Protein AF-A0A6L7CAW5-F1 (afdb_monomer_lite)

InterPro domains:
  IPR005494 Glutathionylspermidine synthase, pre-ATP-grasp-like domain [PF03738] (12-225)
  IPR016185 Pre-ATP-grasp domain superfamily [SSF52440] (174-225)

pLDDT: mean 94.91, std 3.29, range [82.25, 98.56]

Structure (mmCIF, N/CA/C/O backbone):
data_AF-A0A6L7CAW5-F1
#
_entry.id   AF-A0A6L7CAW5-F1
#
loop_
_atom_site.group_PDB
_atom_site.id
_atom_site.type_symbol
_atom_site.label_atom_id
_atom_site.label_alt_id
_atom_site.label_comp_id
_atom_site.label_asym_id
_atom_site.label_entity_id
_atom_site.label_seq_id
_atom_site.pdbx_PDB_ins_code
_atom_site.Cartn_x
_atom_site.Cartn_y
_atom_site.Cartn_z
_atom_site.occupancy
_atom_site.B_iso_or_equiv
_atom_site.auth_seq_id
_atom_site.auth_comp_id
_atom_site.auth_asym_id
_atom_site.auth_atom_id
_atom_site.pdbx_PDB_model_num
ATOM 1 N N . MET A 1 1 ? -3.265 -6.032 21.412 1.00 90.31 1 MET A N 1
ATOM 2 C CA . MET A 1 1 ? -4.247 -5.802 20.356 1.00 90.31 1 MET A CA 1
ATOM 3 C C . MET A 1 1 ? -5.544 -6.393 20.861 1.00 90.31 1 MET A C 1
ATOM 5 O O . MET A 1 1 ? -5.556 -7.547 21.266 1.00 90.31 1 MET A O 1
ATOM 9 N N . GLU A 1 2 ? -6.589 -5.585 20.954 1.00 94.75 2 GLU A N 1
ATOM 10 C CA . GLU A 1 2 ? -7.874 -5.982 21.534 1.00 94.75 2 GLU A CA 1
ATOM 11 C C . GLU A 1 2 ? -8.966 -5.814 20.480 1.00 94.75 2 GLU A C 1
ATOM 13 O O . GLU A 1 2 ? -9.117 -4.724 19.937 1.00 94.75 2 GLU A O 1
ATOM 18 N N . ARG A 1 3 ? -9.722 -6.877 20.180 1.00 96.12 3 ARG A N 1
ATOM 19 C CA . ARG A 1 3 ? -10.908 -6.777 19.319 1.00 96.12 3 ARG A CA 1
ATOM 20 C C . ARG A 1 3 ? -12.087 -6.306 20.165 1.00 96.12 3 ARG A C 1
ATOM 22 O O . ARG A 1 3 ? -12.484 -7.006 21.095 1.00 96.12 3 ARG A O 1
ATOM 29 N N . VAL A 1 4 ? -12.664 -5.163 19.818 1.00 97.44 4 VAL A N 1
ATOM 30 C CA . VAL A 1 4 ? -13.811 -4.567 20.509 1.00 97.44 4 VAL A CA 1
ATOM 31 C C . VAL A 1 4 ? -15.010 -4.612 19.574 1.00 97.44 4 VAL A C 1
ATOM 33 O O . VAL A 1 4 ? -14.929 -4.127 18.450 1.00 97.44 4 VAL A O 1
ATOM 36 N N . SER A 1 5 ? -16.111 -5.218 20.025 1.00 97.94 5 SER A N 1
ATOM 37 C CA . SER A 1 5 ? -17.355 -5.237 19.242 1.00 97.94 5 SER A CA 1
ATOM 38 C C . SER A 1 5 ? -18.001 -3.853 19.257 1.00 97.94 5 SER A C 1
ATOM 40 O O . SER A 1 5 ? -17.978 -3.177 20.287 1.00 97.94 5 SER A O 1
ATOM 42 N N . ILE A 1 6 ? -18.607 -3.456 18.145 1.00 97.06 6 ILE A N 1
ATOM 43 C CA . ILE A 1 6 ? -19.273 -2.163 17.986 1.00 97.06 6 ILE A CA 1
ATOM 44 C C . ILE A 1 6 ? -20.493 -2.320 17.077 1.00 97.06 6 ILE A C 1
ATOM 46 O O . ILE A 1 6 ? -20.598 -3.271 16.305 1.00 97.06 6 ILE A O 1
ATOM 50 N N . THR A 1 7 ? -21.448 -1.405 17.199 1.00 95.12 7 THR A N 1
ATOM 51 C CA . THR A 1 7 ? -22.589 -1.357 16.285 1.00 95.12 7 THR A CA 1
ATOM 52 C C . THR A 1 7 ? -22.134 -0.791 14.942 1.00 95.12 7 THR A C 1
ATOM 54 O O . THR A 1 7 ? -21.524 0.281 14.902 1.00 95.12 7 THR A O 1
ATOM 57 N N . GLU A 1 8 ? -22.457 -1.493 13.854 1.00 95.94 8 GLU A N 1
ATOM 58 C CA . GLU A 1 8 ? -22.234 -0.999 12.490 1.00 95.94 8 GLU A CA 1
ATOM 59 C C . GLU A 1 8 ? -22.957 0.338 12.270 1.00 95.94 8 GLU A C 1
ATOM 61 O O . GLU A 1 8 ? -24.059 0.546 12.798 1.00 95.94 8 GLU A O 1
ATOM 66 N N . ARG A 1 9 ? -22.384 1.237 11.458 1.00 96.00 9 ARG A N 1
ATOM 67 C CA . ARG A 1 9 ? -23.089 2.478 11.104 1.00 96.00 9 ARG A CA 1
ATOM 68 C C . ARG A 1 9 ? -24.321 2.120 10.258 1.00 96.00 9 ARG A C 1
ATOM 70 O O . ARG A 1 9 ? -24.202 1.341 9.317 1.00 96.00 9 ARG A O 1
ATOM 77 N N . PRO A 1 10 ? -25.518 2.648 10.548 1.00 94.50 10 PRO A N 1
ATOM 78 C CA . PRO A 1 10 ? -26.746 2.201 9.881 1.00 94.50 10 PRO A CA 1
ATOM 79 C C . PRO A 1 10 ? -26.750 2.442 8.360 1.00 94.50 10 PRO A C 1
ATOM 81 O O . PRO A 1 10 ? -27.406 1.706 7.629 1.00 94.50 10 PRO A O 1
ATOM 84 N N . ASP A 1 11 ? -26.003 3.441 7.898 1.00 94.62 11 ASP A N 1
ATOM 85 C CA . ASP A 1 11 ? -25.905 3.924 6.519 1.00 94.62 11 ASP A CA 1
ATOM 86 C C . ASP A 1 11 ? -24.576 3.544 5.835 1.00 94.62 11 ASP A C 1
ATOM 88 O O . ASP A 1 11 ? -24.275 4.029 4.744 1.00 94.62 11 ASP A O 1
ATOM 92 N N . TRP A 1 12 ? -23.763 2.652 6.425 1.00 94.06 12 TRP A N 1
ATOM 93 C CA . TRP A 1 12 ? -22.402 2.394 5.930 1.00 94.06 12 TRP A CA 1
ATOM 94 C C . TRP A 1 12 ? -22.353 1.923 4.472 1.00 94.06 12 TRP A C 1
ATOM 96 O O . TRP A 1 12 ? -21.444 2.295 3.734 1.00 94.06 12 TRP A O 1
ATOM 106 N N . ARG A 1 13 ? -23.342 1.132 4.032 1.00 93.50 13 ARG A N 1
ATOM 107 C CA . ARG A 1 13 ? -23.429 0.643 2.643 1.00 93.50 13 ARG A CA 1
ATOM 108 C C . ARG A 1 13 ? -23.766 1.762 1.666 1.00 93.50 13 ARG A C 1
ATOM 110 O O . ARG A 1 13 ? -23.246 1.782 0.556 1.00 93.50 13 ARG A O 1
ATOM 117 N N . GLU A 1 14 ? -24.634 2.681 2.076 1.00 93.88 14 GLU A N 1
ATOM 118 C CA . GLU A 1 14 ? -25.014 3.846 1.275 1.00 93.88 14 GLU A CA 1
ATOM 119 C C . GLU A 1 14 ? -23.802 4.765 1.113 1.00 93.88 14 GLU A C 1
ATOM 121 O O . GLU A 1 14 ? -23.457 5.114 -0.015 1.00 93.88 14 GLU A O 1
ATOM 126 N N . LYS A 1 15 ? -23.067 5.018 2.206 1.00 94.12 15 LYS A N 1
ATOM 127 C CA . LYS A 1 15 ? -21.785 5.734 2.168 1.00 94.12 15 LYS A CA 1
ATOM 128 C C . LYS A 1 15 ? -20.739 5.021 1.312 1.00 94.12 15 LYS A C 1
ATOM 130 O O . LYS A 1 15 ? -20.058 5.663 0.521 1.00 94.12 15 LYS A O 1
ATOM 135 N N . ALA A 1 16 ? -20.611 3.698 1.425 1.00 93.00 16 ALA A N 1
ATOM 136 C CA . ALA A 1 16 ? -19.688 2.924 0.597 1.00 93.00 16 ALA A CA 1
ATOM 137 C C . ALA A 1 16 ? -19.969 3.139 -0.899 1.00 93.00 16 ALA A C 1
ATOM 139 O O . ALA A 1 16 ? -19.044 3.385 -1.667 1.00 93.00 16 ALA A O 1
ATOM 140 N N . HIS A 1 17 ? -21.239 3.131 -1.313 1.00 91.12 17 HIS A N 1
ATOM 141 C CA . HIS A 1 17 ? -21.611 3.443 -2.693 1.00 91.12 17 HIS A CA 1
ATOM 142 C C . HIS A 1 17 ? -21.353 4.907 -3.073 1.00 91.12 17 HIS A C 1
ATOM 144 O O . HIS A 1 17 ? -20.838 5.154 -4.162 1.00 91.12 17 HIS A O 1
ATOM 150 N N . GLU A 1 18 ? -21.673 5.861 -2.194 1.00 92.75 18 GLU A N 1
ATOM 151 C CA . GLU A 1 18 ? -21.426 7.295 -2.410 1.00 92.75 18 GLU A CA 1
ATOM 152 C C . GLU A 1 18 ? -19.943 7.589 -2.665 1.00 92.75 18 GLU A C 1
ATOM 154 O O . GLU A 1 18 ? -19.607 8.321 -3.595 1.00 92.75 18 GLU A O 1
ATOM 159 N N . TYR A 1 19 ? -19.058 6.958 -1.895 1.00 91.00 19 TYR A N 1
ATOM 160 C CA . TYR A 1 19 ? -17.612 7.139 -1.997 1.00 91.00 19 TYR A CA 1
ATOM 161 C C . TYR A 1 19 ? -16.920 6.168 -2.968 1.00 91.00 19 TYR A C 1
ATOM 163 O O . TYR A 1 19 ? -15.692 6.116 -3.015 1.00 91.00 19 TYR A O 1
ATOM 171 N N . GLY A 1 20 ? -17.677 5.396 -3.753 1.00 87.81 20 GLY A N 1
ATOM 172 C CA . GLY A 1 20 ? -17.125 4.530 -4.800 1.00 87.81 20 GLY A CA 1
ATOM 173 C C . GLY A 1 20 ? -16.534 3.198 -4.321 1.00 87.81 20 GLY A C 1
ATOM 174 O O . GLY A 1 20 ? -15.952 2.470 -5.130 1.00 87.81 20 GLY A O 1
ATOM 175 N N . PHE A 1 21 ? -16.730 2.817 -3.058 1.00 90.94 21 PHE A N 1
ATOM 176 C CA . PHE A 1 21 ? -16.333 1.522 -2.501 1.00 90.94 21 PHE A CA 1
ATOM 177 C C . PHE A 1 21 ? -17.273 0.390 -2.953 1.00 90.94 21 PHE A C 1
ATOM 179 O O . PHE A 1 21 ? -17.983 -0.232 -2.166 1.00 90.94 21 PHE A O 1
ATOM 186 N N . ASN A 1 22 ? -17.293 0.091 -4.250 1.00 85.62 22 ASN A N 1
ATOM 187 C CA . ASN A 1 22 ? -18.261 -0.834 -4.858 1.00 85.62 22 ASN A CA 1
ATOM 188 C C . ASN A 1 22 ? -17.970 -2.328 -4.628 1.00 85.62 22 ASN A C 1
ATOM 190 O O . ASN A 1 22 ? -18.700 -3.182 -5.127 1.00 85.62 22 ASN A O 1
ATOM 194 N N . PHE A 1 23 ? -16.915 -2.646 -3.884 1.00 85.81 23 PHE A N 1
ATOM 195 C CA . PHE A 1 23 ? -16.458 -4.006 -3.608 1.00 85.81 23 PHE A CA 1
ATOM 196 C C . PHE A 1 23 ? -16.471 -4.340 -2.108 1.00 85.81 23 PHE A C 1
ATOM 198 O O . PHE A 1 23 ? -15.819 -5.279 -1.667 1.00 85.81 23 PHE A O 1
ATOM 205 N N . HIS A 1 24 ? -17.278 -3.613 -1.326 1.00 85.44 24 HIS A N 1
ATOM 206 C CA . HIS A 1 24 ? -17.514 -3.882 0.099 1.00 85.44 24 HIS A CA 1
ATOM 207 C C . HIS A 1 24 ? -18.151 -5.258 0.382 1.00 85.44 24 HIS A C 1
ATOM 209 O O . HIS A 1 24 ? -18.055 -5.780 1.493 1.00 85.44 24 HIS A O 1
ATOM 215 N N . THR A 1 25 ? -18.773 -5.862 -0.634 1.00 85.25 25 THR A N 1
ATOM 216 C CA . THR A 1 25 ? -19.289 -7.235 -0.648 1.00 85.25 25 THR A CA 1
ATOM 217 C C . THR A 1 25 ? -18.783 -7.910 -1.919 1.00 85.25 25 THR A C 1
ATOM 219 O O . THR A 1 25 ? -19.087 -7.453 -3.021 1.00 85.25 25 THR A O 1
ATOM 222 N N . MET A 1 26 ? -18.041 -9.008 -1.786 1.00 82.25 26 MET A N 1
ATOM 223 C CA . MET A 1 26 ? -17.495 -9.757 -2.919 1.00 82.25 26 MET A CA 1
ATOM 224 C C . MET A 1 26 ? -18.035 -11.183 -2.920 1.00 82.25 26 MET A C 1
ATOM 226 O O . MET A 1 26 ? -18.044 -11.859 -1.898 1.00 82.25 26 MET A O 1
ATOM 230 N N . TYR A 1 27 ? -18.493 -11.656 -4.082 1.00 84.25 27 TYR A N 1
ATOM 231 C CA . TYR A 1 27 ? -18.998 -13.027 -4.261 1.00 84.25 27 TYR A CA 1
ATOM 232 C C . TYR A 1 27 ? -20.132 -13.434 -3.294 1.00 84.25 27 TYR A C 1
ATOM 234 O O . TYR A 1 27 ? -20.348 -14.619 -3.059 1.00 84.25 27 TYR A O 1
ATOM 242 N N . GLY A 1 28 ? -20.881 -12.459 -2.765 1.00 82.88 28 GLY A N 1
ATOM 243 C CA . GLY A 1 28 ? -21.955 -12.678 -1.789 1.00 82.88 28 GLY A CA 1
ATOM 244 C C . GLY A 1 28 ? -21.504 -12.705 -0.326 1.00 82.88 28 GLY A C 1
ATOM 245 O O . GLY A 1 28 ? -22.358 -12.820 0.548 1.00 82.88 28 GLY A O 1
ATOM 246 N N . GLU A 1 29 ? -20.207 -12.550 -0.059 1.00 86.44 29 GLU A N 1
ATOM 247 C CA . GLU A 1 29 ? -19.623 -12.506 1.282 1.00 86.44 29 GLU A CA 1
ATOM 248 C C . GLU A 1 29 ? -19.163 -11.079 1.636 1.00 86.44 29 GLU A C 1
ATOM 250 O O . GLU A 1 29 ? -18.768 -10.314 0.744 1.00 86.44 29 GLU A O 1
ATOM 255 N N . PRO A 1 30 ? -19.214 -10.686 2.922 1.00 86.44 30 PRO A N 1
ATOM 256 C CA . PRO A 1 30 ? -18.742 -9.376 3.348 1.00 86.44 30 PRO A CA 1
ATOM 257 C C . PRO A 1 30 ? -17.222 -9.284 3.171 1.00 86.44 30 PRO A C 1
ATOM 259 O O . PRO A 1 30 ? -16.470 -10.091 3.715 1.00 86.44 30 PRO A O 1
ATOM 262 N N . TYR A 1 31 ? -16.781 -8.288 2.405 1.00 88.75 31 TYR A N 1
ATOM 263 C CA . TYR A 1 31 ? -15.367 -7.934 2.281 1.00 88.75 31 TYR A CA 1
ATOM 264 C C . TYR A 1 31 ? -14.981 -6.894 3.343 1.00 88.75 31 TYR A C 1
ATOM 266 O O . TYR A 1 31 ? -13.913 -6.973 3.944 1.00 88.75 31 TYR A O 1
ATOM 274 N N . TRP A 1 32 ? -15.891 -5.959 3.630 1.00 92.94 32 TRP A N 1
ATOM 275 C CA . TRP A 1 32 ? -15.775 -4.982 4.709 1.00 92.94 32 TRP A CA 1
ATOM 276 C C . TRP A 1 32 ? -16.758 -5.295 5.847 1.00 92.94 32 TRP A C 1
ATOM 278 O O . TRP A 1 32 ? -17.939 -5.543 5.596 1.00 92.94 32 TRP A O 1
ATOM 288 N N . CYS A 1 33 ? -16.277 -5.250 7.093 1.00 93.31 33 CYS A N 1
ATOM 289 C CA . CYS A 1 33 ? -17.060 -5.529 8.301 1.00 93.31 33 CYS A CA 1
ATOM 290 C C . CYS A 1 33 ? -16.900 -4.393 9.320 1.00 93.31 33 CYS A C 1
ATOM 292 O O . CYS A 1 33 ? -15.776 -4.017 9.644 1.00 93.31 33 CYS A O 1
ATOM 294 N N . GLU A 1 34 ? -18.013 -3.899 9.874 1.00 95.00 34 GLU A N 1
ATOM 295 C CA . GLU A 1 34 ? -18.021 -2.833 10.896 1.00 95.00 34 GLU A CA 1
ATOM 296 C C . GLU A 1 34 ? -18.473 -3.316 12.279 1.00 95.00 34 GLU A C 1
ATOM 298 O O . GLU A 1 34 ? -18.695 -2.506 13.175 1.00 95.00 34 GLU A O 1
ATOM 303 N N . ASP A 1 35 ? -18.626 -4.630 12.462 1.00 95.06 35 ASP A N 1
ATOM 304 C CA . ASP A 1 35 ? -19.110 -5.244 13.705 1.00 95.06 35 ASP A CA 1
ATOM 305 C C . ASP A 1 35 ? -18.082 -5.191 14.850 1.00 95.06 35 ASP A C 1
ATOM 307 O O . ASP A 1 35 ? -18.396 -5.469 16.014 1.00 95.06 35 ASP A O 1
ATOM 311 N N . ALA A 1 36 ? -16.833 -4.855 14.530 1.00 96.69 36 ALA A N 1
ATOM 312 C CA . ALA A 1 36 ? -15.755 -4.682 15.482 1.00 96.69 36 ALA A CA 1
ATOM 313 C C . ALA A 1 36 ? -14.630 -3.806 14.931 1.00 96.69 36 ALA A C 1
ATOM 315 O O . ALA A 1 36 ? -14.444 -3.674 13.726 1.00 96.69 36 ALA A O 1
ATOM 316 N N . TYR A 1 37 ? -13.807 -3.303 15.846 1.00 95.88 37 TYR A N 1
ATOM 317 C CA . TYR A 1 37 ? -12.522 -2.688 15.539 1.00 95.88 37 TYR A CA 1
ATOM 318 C C . TYR A 1 37 ? -11.422 -3.272 16.425 1.00 95.88 37 TYR A C 1
ATOM 320 O O . TYR A 1 37 ? -11.685 -3.896 17.459 1.00 95.88 37 TYR A O 1
ATOM 328 N N . TYR A 1 38 ? -10.171 -3.071 16.019 1.00 95.38 38 TYR A N 1
ATOM 329 C CA . TYR A 1 38 ? -9.013 -3.461 16.812 1.00 95.38 38 TYR A CA 1
ATOM 330 C C . TYR A 1 38 ? -8.407 -2.240 17.487 1.00 95.38 38 TYR A C 1
ATOM 332 O O . TYR A 1 38 ? -7.977 -1.294 16.836 1.00 95.38 38 TYR A O 1
ATOM 340 N N . LYS A 1 39 ? -8.345 -2.283 18.814 1.00 95.56 39 LYS A N 1
ATOM 341 C CA . LYS A 1 39 ? -7.668 -1.289 19.633 1.00 95.56 39 LYS A CA 1
ATOM 342 C C . LYS A 1 39 ? -6.220 -1.707 19.860 1.00 95.56 39 LYS A C 1
ATOM 344 O O . LYS A 1 39 ? -5.936 -2.825 20.310 1.00 95.56 39 LYS A O 1
ATOM 349 N N . LEU A 1 40 ? -5.307 -0.786 19.584 1.00 96.00 40 LEU A N 1
ATOM 350 C CA . LEU A 1 40 ? -3.885 -0.931 19.864 1.00 96.00 40 LEU A CA 1
ATOM 351 C C . LEU A 1 40 ? -3.474 0.062 20.950 1.00 96.00 40 LEU A C 1
ATOM 353 O O . LEU A 1 40 ? -4.037 1.148 21.074 1.00 96.00 40 LEU A O 1
ATOM 357 N N . THR A 1 41 ? -2.500 -0.325 21.769 1.00 96.00 41 THR A N 1
ATOM 358 C CA . THR A 1 41 ? -1.795 0.635 22.624 1.00 96.00 41 THR A CA 1
ATOM 359 C C . THR A 1 41 ? -0.719 1.353 21.813 1.00 96.00 41 THR A C 1
ATOM 361 O O . THR A 1 41 ? -0.230 0.808 20.826 1.00 96.00 41 THR A O 1
ATOM 364 N N . LEU A 1 42 ? -0.281 2.532 22.266 1.00 95.50 42 LEU A N 1
ATOM 365 C CA . LEU A 1 42 ? 0.830 3.248 21.627 1.00 95.50 42 LEU A CA 1
ATOM 366 C C . LEU A 1 42 ? 2.088 2.370 21.514 1.00 95.50 42 LEU A C 1
ATOM 368 O O . LEU A 1 42 ? 2.659 2.251 20.442 1.00 95.50 42 LEU A O 1
ATOM 372 N N . ALA A 1 43 ? 2.437 1.639 22.576 1.00 96.81 43 ALA A N 1
ATOM 373 C CA . ALA A 1 43 ? 3.573 0.716 22.549 1.00 96.81 43 ALA A CA 1
ATOM 374 C C . ALA A 1 43 ? 3.426 -0.412 21.504 1.00 96.81 43 ALA A C 1
ATOM 376 O O . ALA A 1 43 ? 4.422 -0.928 21.006 1.00 96.81 43 ALA A O 1
ATOM 377 N N . GLN A 1 44 ? 2.197 -0.833 21.180 1.00 97.31 44 GLN A N 1
ATOM 378 C CA . GLN A 1 44 ? 1.955 -1.815 20.115 1.00 97.31 44 GLN A CA 1
ATOM 379 C C . GLN A 1 44 ? 2.108 -1.195 18.728 1.00 97.31 44 GLN A C 1
ATOM 381 O O . GLN A 1 44 ? 2.645 -1.851 17.841 1.00 97.31 44 GLN A O 1
ATOM 386 N N . VAL A 1 45 ? 1.660 0.050 18.563 1.00 96.06 45 VAL A N 1
ATOM 387 C CA . VAL A 1 45 ? 1.859 0.846 17.347 1.00 96.06 45 VAL A CA 1
ATOM 388 C C . VAL A 1 45 ? 3.352 1.053 17.082 1.00 96.06 45 VAL A C 1
ATOM 390 O O . VAL A 1 45 ? 3.842 0.610 16.050 1.00 96.06 45 VAL A O 1
ATOM 393 N N . GLU A 1 46 ? 4.097 1.587 18.051 1.00 95.81 46 GLU A N 1
ATOM 394 C CA . GLU A 1 46 ? 5.546 1.823 17.936 1.00 95.81 46 GLU A CA 1
ATOM 395 C C . GLU A 1 46 ? 6.308 0.525 17.618 1.00 95.81 46 GLU A C 1
ATOM 397 O O . GLU A 1 46 ? 7.221 0.503 16.793 1.00 95.81 46 GLU A O 1
ATOM 402 N N . LYS A 1 47 ? 5.894 -0.598 18.224 1.00 97.12 47 LYS A N 1
ATOM 403 C CA . LYS A 1 47 ? 6.477 -1.913 17.934 1.00 97.12 47 LYS A CA 1
ATOM 404 C C . LYS A 1 47 ? 6.235 -2.349 16.486 1.00 97.12 47 LYS A C 1
ATOM 406 O O . LYS A 1 47 ? 7.133 -2.928 15.877 1.00 97.12 47 LYS A O 1
ATOM 411 N N . LEU A 1 48 ? 5.042 -2.112 15.937 1.00 96.69 48 LEU A N 1
ATOM 412 C CA . LEU A 1 48 ? 4.750 -2.413 14.533 1.00 96.69 48 LEU A CA 1
ATOM 413 C C . LEU A 1 48 ? 5.569 -1.525 13.594 1.00 96.69 48 LEU A C 1
ATOM 415 O O . LEU A 1 48 ? 6.097 -2.034 12.608 1.00 96.69 48 LEU A O 1
ATOM 419 N N . GLU A 1 49 ? 5.726 -0.240 13.900 1.00 95.75 49 GLU A N 1
ATOM 420 C CA . GLU A 1 49 ? 6.551 0.678 13.105 1.00 95.75 49 GLU A CA 1
ATOM 421 C C . GLU A 1 49 ? 8.017 0.234 13.063 1.00 95.75 49 GLU A C 1
ATOM 423 O O . GLU A 1 49 ? 8.594 0.102 11.983 1.00 95.75 49 GLU A O 1
ATOM 428 N N . GLU A 1 50 ? 8.607 -0.077 14.221 1.00 97.00 50 GLU A N 1
ATOM 429 C CA . GLU A 1 50 ? 9.990 -0.558 14.309 1.00 97.00 50 GLU A CA 1
ATOM 430 C C . GLU A 1 50 ? 10.180 -1.858 13.512 1.00 97.00 50 GLU A C 1
ATOM 432 O O . GLU A 1 50 ? 11.084 -1.966 12.678 1.00 97.00 50 GLU A O 1
ATOM 437 N N . VAL A 1 51 ? 9.298 -2.839 13.728 1.00 97.44 51 VAL A N 1
ATOM 438 C CA . VAL A 1 51 ? 9.405 -4.159 13.095 1.00 97.44 51 VAL A CA 1
ATOM 439 C C . VAL A 1 51 ? 9.169 -4.077 11.589 1.00 97.44 51 VAL A C 1
ATOM 441 O O . VAL A 1 51 ? 9.894 -4.711 10.825 1.00 97.44 51 VAL A O 1
ATOM 444 N N . THR A 1 52 ? 8.192 -3.296 11.125 1.00 96.81 52 THR A N 1
ATOM 445 C CA . THR A 1 52 ? 7.942 -3.135 9.682 1.00 96.81 52 THR A CA 1
ATOM 446 C C . THR A 1 52 ? 9.095 -2.412 8.986 1.00 96.81 52 THR A C 1
ATOM 448 O O . THR A 1 52 ? 9.492 -2.831 7.895 1.00 96.81 52 THR A O 1
ATOM 451 N N . ALA A 1 53 ? 9.709 -1.413 9.629 1.00 96.62 53 ALA A N 1
ATOM 452 C CA . ALA A 1 53 ? 10.909 -0.757 9.117 1.00 96.62 53 ALA A CA 1
ATOM 453 C C . ALA A 1 53 ? 12.102 -1.727 9.024 1.00 96.62 53 ALA A C 1
ATOM 455 O O . ALA A 1 53 ? 12.775 -1.782 7.990 1.00 96.62 53 ALA A O 1
ATOM 456 N N . GLU A 1 54 ? 12.348 -2.535 10.061 1.00 98.00 54 GLU A N 1
ATOM 457 C CA . GLU A 1 54 ? 13.410 -3.549 10.046 1.00 98.00 54 GLU A CA 1
ATOM 458 C C . GLU A 1 54 ? 13.169 -4.602 8.954 1.00 98.00 54 GLU A C 1
ATOM 460 O O . GLU A 1 54 ? 14.063 -4.883 8.147 1.00 98.00 54 GLU A O 1
ATOM 465 N N . LEU A 1 55 ? 11.953 -5.151 8.878 1.00 98.06 55 LEU A N 1
ATOM 466 C CA . LEU A 1 55 ? 11.573 -6.152 7.881 1.00 98.06 55 LEU A CA 1
ATOM 467 C C . LEU A 1 55 ? 11.712 -5.617 6.455 1.00 98.06 55 LEU A C 1
ATOM 469 O O . LEU A 1 55 ? 12.199 -6.339 5.581 1.00 98.06 55 LEU A O 1
ATOM 473 N N . HIS A 1 56 ? 11.349 -4.356 6.215 1.00 96.31 56 HIS A N 1
ATOM 474 C CA . HIS A 1 56 ? 11.562 -3.714 4.923 1.00 96.31 56 HIS A CA 1
ATOM 475 C C . HIS A 1 56 ? 13.056 -3.690 4.556 1.00 96.31 56 HIS A C 1
ATOM 477 O O . HIS A 1 56 ? 13.436 -4.164 3.483 1.00 96.31 56 HIS A O 1
ATOM 483 N N . GLN A 1 57 ? 13.933 -3.259 5.472 1.00 97.44 57 GLN A N 1
ATOM 484 C CA . GLN A 1 57 ? 15.385 -3.272 5.243 1.00 97.44 57 GLN A CA 1
ATOM 485 C C . GLN A 1 57 ? 15.937 -4.687 5.018 1.00 97.44 57 GLN A C 1
ATOM 487 O O . GLN A 1 57 ? 16.842 -4.892 4.205 1.00 97.44 57 GLN A O 1
ATOM 492 N N . MET A 1 58 ? 15.397 -5.692 5.710 1.00 97.81 58 MET A N 1
ATOM 493 C CA . MET A 1 58 ? 15.751 -7.091 5.473 1.00 97.81 58 MET A CA 1
ATOM 494 C C . MET A 1 58 ? 15.331 -7.557 4.074 1.00 97.81 58 MET A C 1
ATOM 496 O O . MET A 1 58 ? 16.121 -8.226 3.406 1.00 97.81 58 MET A O 1
ATOM 500 N N . CYS A 1 59 ? 14.141 -7.177 3.602 1.00 97.12 59 CYS A N 1
ATOM 501 C CA . CYS A 1 59 ? 13.681 -7.492 2.248 1.00 97.12 59 CYS A CA 1
ATOM 502 C C . CYS A 1 59 ? 14.605 -6.882 1.187 1.00 97.12 59 CYS A C 1
ATOM 504 O O . CYS A 1 59 ? 15.026 -7.583 0.268 1.00 97.12 59 CYS A O 1
ATOM 506 N N . LEU A 1 60 ? 15.012 -5.621 1.358 1.00 96.25 60 LEU A N 1
ATOM 507 C CA . LEU A 1 60 ? 15.969 -4.954 0.469 1.00 96.25 60 LEU A CA 1
ATOM 508 C C . LEU A 1 60 ? 17.324 -5.687 0.409 1.00 96.25 60 LEU A C 1
ATOM 510 O O . LEU A 1 60 ? 17.860 -5.922 -0.674 1.00 96.25 60 LEU A O 1
ATOM 514 N N . LYS A 1 61 ? 17.845 -6.154 1.551 1.00 97.69 61 LYS A N 1
ATOM 515 C CA . LYS A 1 61 ? 19.071 -6.980 1.595 1.00 97.69 61 LYS A CA 1
ATOM 516 C C . LYS A 1 61 ? 18.908 -8.323 0.879 1.00 97.69 61 LYS A C 1
ATOM 518 O O . LYS A 1 61 ? 19.862 -8.837 0.293 1.00 97.69 61 LYS A O 1
ATOM 523 N N . VAL A 1 62 ? 17.716 -8.923 0.934 1.00 96.75 62 VAL A N 1
ATOM 524 C CA . VAL A 1 62 ? 17.420 -10.146 0.174 1.00 96.75 62 VAL A CA 1
ATOM 525 C C . VAL A 1 62 ? 17.463 -9.860 -1.324 1.00 96.75 62 VAL A C 1
ATOM 527 O O . VAL A 1 62 ? 18.099 -10.632 -2.040 1.00 96.75 62 VAL A O 1
ATOM 530 N N . VAL A 1 63 ? 16.868 -8.755 -1.789 1.00 96.94 63 VAL A N 1
ATOM 531 C CA . VAL A 1 63 ? 16.930 -8.347 -3.204 1.00 96.94 63 VAL A CA 1
ATOM 532 C C . VAL A 1 63 ? 18.383 -8.221 -3.656 1.00 96.94 63 VAL A C 1
ATOM 534 O O . VAL A 1 63 ? 18.772 -8.896 -4.609 1.00 96.94 63 VAL A O 1
ATOM 537 N N . GLU A 1 64 ? 19.208 -7.467 -2.924 1.00 97.69 64 GLU A N 1
ATOM 538 C CA . GLU A 1 64 ? 20.638 -7.294 -3.218 1.00 97.69 64 GLU A CA 1
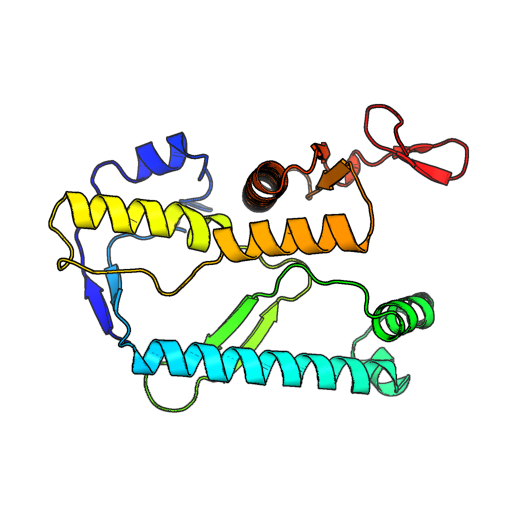ATOM 539 C C . GLU A 1 64 ? 21.374 -8.641 -3.343 1.00 97.69 64 GLU A C 1
ATOM 541 O O . GLU A 1 64 ? 22.104 -8.889 -4.308 1.00 97.69 64 GLU A O 1
ATOM 546 N N . LYS A 1 65 ? 21.132 -9.561 -2.402 1.00 98.31 65 LYS A N 1
ATOM 547 C CA . LYS A 1 65 ? 21.731 -10.901 -2.418 1.00 98.31 65 LYS A CA 1
ATOM 548 C C . LYS A 1 65 ? 21.284 -11.729 -3.624 1.00 98.31 65 LYS A C 1
ATOM 550 O O . LYS A 1 65 ? 22.100 -12.450 -4.203 1.00 98.31 65 LYS A O 1
ATOM 555 N N . VAL A 1 66 ? 20.000 -11.674 -3.977 1.00 98.19 66 VAL A N 1
ATOM 556 C CA . VAL A 1 66 ? 19.430 -12.456 -5.082 1.00 98.19 66 VAL A CA 1
ATOM 557 C C . VAL A 1 66 ? 19.976 -11.964 -6.414 1.00 98.19 66 VAL A C 1
ATOM 559 O O . VAL A 1 66 ? 20.486 -12.776 -7.186 1.00 98.19 66 VAL A O 1
ATOM 562 N N . ILE A 1 67 ? 19.964 -10.653 -6.665 1.00 97.50 67 ILE A N 1
ATOM 563 C CA . ILE A 1 67 ? 20.421 -10.111 -7.949 1.00 97.50 67 ILE A CA 1
ATOM 564 C C . ILE A 1 67 ? 21.915 -10.355 -8.203 1.00 97.50 67 ILE A C 1
ATOM 566 O O . ILE A 1 67 ? 22.326 -10.484 -9.359 1.00 97.50 67 ILE A O 1
ATOM 570 N N . ALA A 1 68 ? 22.723 -10.481 -7.146 1.00 97.69 68 ALA A N 1
ATOM 571 C CA . ALA A 1 68 ? 24.155 -10.756 -7.229 1.00 97.69 68 ALA A CA 1
ATOM 572 C C . ALA A 1 68 ? 24.483 -12.225 -7.573 1.00 97.69 68 ALA A C 1
ATOM 574 O O . ALA A 1 68 ? 25.650 -12.563 -7.766 1.00 97.69 68 ALA A O 1
ATOM 575 N N . SER A 1 69 ? 23.482 -13.111 -7.664 1.00 98.44 69 SER A N 1
ATOM 576 C CA . SER A 1 69 ? 23.678 -14.545 -7.893 1.00 98.44 69 SER A CA 1
ATOM 577 C C . SER A 1 69 ? 22.753 -15.089 -8.981 1.00 98.44 69 SER A C 1
ATOM 579 O O . SER A 1 69 ? 21.548 -15.214 -8.787 1.00 98.44 69 SER A O 1
ATOM 581 N N . ASP A 1 70 ? 23.328 -15.513 -10.109 1.00 98.44 70 ASP A N 1
ATOM 582 C CA . ASP A 1 70 ? 22.601 -16.201 -11.189 1.00 98.44 70 ASP A CA 1
ATOM 583 C C . ASP A 1 70 ? 21.859 -17.462 -10.694 1.00 98.44 70 ASP A C 1
ATOM 585 O O . ASP A 1 70 ? 20.770 -17.794 -11.172 1.00 98.44 70 ASP A O 1
ATOM 589 N N . GLU A 1 71 ? 22.426 -18.171 -9.711 1.00 98.56 71 GLU A N 1
ATOM 590 C CA . GLU A 1 71 ? 21.787 -19.335 -9.092 1.00 98.56 71 GLU A CA 1
ATOM 591 C C . GLU A 1 71 ? 20.510 -18.930 -8.343 1.00 98.56 71 GLU A C 1
ATOM 593 O O . GLU A 1 71 ? 19.469 -19.569 -8.506 1.00 98.56 71 GLU A O 1
ATOM 598 N N . LEU A 1 72 ? 20.565 -17.855 -7.548 1.00 98.56 72 LEU A N 1
ATOM 599 C CA . LEU A 1 72 ? 19.394 -17.352 -6.830 1.00 98.56 72 LEU A CA 1
ATOM 600 C C . LEU A 1 72 ? 18.365 -16.758 -7.793 1.00 9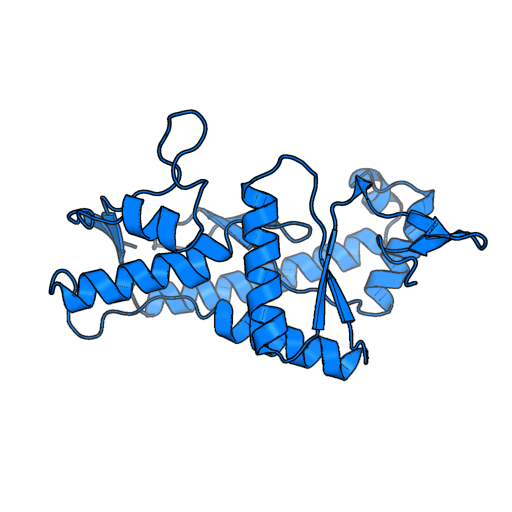8.56 72 LEU A C 1
ATOM 602 O O . LEU A 1 72 ? 17.199 -17.118 -7.692 1.00 98.56 72 LEU A O 1
ATOM 606 N N . MET A 1 73 ? 18.777 -15.963 -8.783 1.00 98.50 73 MET A N 1
ATOM 607 C CA . MET A 1 73 ? 17.884 -15.464 -9.840 1.00 98.50 73 MET A CA 1
ATOM 608 C C . MET A 1 73 ? 17.136 -16.609 -10.544 1.00 98.50 73 MET A C 1
ATOM 610 O O . MET A 1 73 ? 15.937 -16.510 -10.808 1.00 98.50 73 MET A O 1
ATOM 614 N N . THR A 1 74 ? 17.817 -17.739 -10.783 1.00 98.44 74 THR A N 1
ATOM 615 C CA . THR A 1 74 ? 17.195 -18.957 -11.331 1.00 98.44 74 THR A CA 1
ATOM 616 C C . THR A 1 74 ? 16.197 -19.584 -10.353 1.00 98.44 74 THR A C 1
ATOM 618 O O . THR A 1 74 ? 15.104 -19.969 -10.768 1.00 98.44 74 THR A O 1
ATOM 621 N N . LYS A 1 75 ? 16.524 -19.679 -9.055 1.00 98.25 75 LYS A N 1
ATOM 622 C CA . LYS A 1 75 ? 15.613 -20.218 -8.021 1.00 98.25 75 LYS A CA 1
ATOM 623 C C . LYS A 1 75 ? 14.358 -19.364 -7.841 1.00 98.25 75 LYS A C 1
ATOM 625 O O . LYS A 1 75 ? 13.281 -19.923 -7.661 1.00 98.25 75 LYS A O 1
ATOM 630 N N . PHE A 1 76 ? 14.493 -18.045 -7.961 1.00 97.12 76 PHE A N 1
ATOM 631 C CA . PHE A 1 76 ? 13.387 -17.083 -7.973 1.00 97.12 76 PHE A CA 1
ATOM 632 C C . PHE A 1 76 ? 12.589 -17.103 -9.287 1.00 97.12 76 PHE A C 1
ATOM 634 O O . PHE A 1 76 ? 11.611 -16.379 -9.420 1.00 97.12 76 PHE A O 1
ATOM 641 N N . ARG A 1 77 ? 12.977 -17.951 -10.253 1.00 97.94 77 ARG A N 1
ATOM 642 C CA . ARG A 1 77 ? 12.313 -18.125 -11.555 1.00 97.94 77 ARG A CA 1
ATOM 643 C C . ARG A 1 77 ? 12.214 -16.839 -12.377 1.00 97.94 77 ARG A C 1
ATOM 645 O O . ARG A 1 77 ? 11.351 -16.728 -13.243 1.00 97.94 77 ARG A O 1
ATOM 652 N N . ILE A 1 78 ? 13.140 -15.906 -12.169 1.00 97.50 78 ILE A N 1
ATOM 653 C CA . ILE A 1 78 ? 13.227 -14.696 -12.984 1.00 97.50 78 ILE A CA 1
ATOM 654 C C . ILE A 1 78 ? 13.729 -15.110 -14.380 1.00 97.50 78 ILE A C 1
ATOM 656 O O . ILE A 1 78 ? 14.765 -15.782 -14.473 1.00 97.50 78 ILE A O 1
ATOM 660 N N . PRO A 1 79 ? 13.043 -14.749 -15.480 1.00 97.94 79 PRO A N 1
ATOM 661 C CA . PRO A 1 79 ? 13.463 -15.131 -16.826 1.00 97.94 79 PRO A CA 1
ATOM 662 C C . PRO A 1 79 ? 14.864 -14.611 -17.176 1.00 97.94 79 PRO A C 1
ATOM 664 O O . PRO A 1 79 ? 15.150 -13.428 -17.037 1.00 97.94 79 PRO A O 1
ATOM 667 N N . LYS A 1 80 ? 15.748 -15.474 -17.696 1.00 98.12 80 LYS A N 1
ATOM 668 C CA . LYS A 1 80 ? 17.157 -15.110 -17.969 1.00 98.12 80 LYS A CA 1
ATOM 669 C C . LYS A 1 80 ? 17.336 -13.864 -18.840 1.00 98.12 80 LYS A C 1
ATOM 671 O O . LYS A 1 80 ? 18.290 -13.120 -18.645 1.00 98.12 80 LYS A O 1
ATOM 676 N N . HIS A 1 81 ? 16.433 -13.631 -19.791 1.00 98.12 81 HIS A N 1
ATOM 677 C CA . HIS A 1 81 ? 16.516 -12.479 -20.690 1.00 98.12 81 HIS A CA 1
ATOM 678 C C . HIS A 1 81 ? 16.218 -11.136 -19.994 1.00 98.12 81 HIS A C 1
ATOM 680 O O . HIS A 1 81 ? 16.583 -10.100 -20.539 1.00 98.12 81 HIS A O 1
ATOM 686 N N . THR A 1 82 ? 15.619 -11.131 -18.793 1.00 98.12 82 THR A N 1
ATOM 687 C CA . THR A 1 82 ? 15.330 -9.909 -18.015 1.00 98.12 82 THR A CA 1
ATOM 688 C C . THR A 1 82 ? 16.362 -9.622 -16.923 1.00 98.12 82 THR A C 1
ATOM 690 O O . THR A 1 82 ? 16.315 -8.565 -16.300 1.00 98.12 82 THR A O 1
ATOM 693 N N . TRP A 1 83 ? 17.328 -10.514 -16.677 1.00 98.38 83 TRP A N 1
ATOM 694 C CA . TRP A 1 83 ? 18.250 -10.387 -15.538 1.00 98.38 83 TRP A CA 1
ATOM 695 C C . TRP A 1 83 ? 19.050 -9.088 -15.541 1.00 98.38 83 TRP A C 1
ATOM 697 O O . TRP A 1 83 ? 19.195 -8.459 -14.494 1.00 98.38 83 TRP A O 1
ATOM 707 N N . SER A 1 84 ? 19.547 -8.667 -16.706 1.00 98.19 84 SER A N 1
ATOM 708 C CA . SER A 1 84 ? 20.270 -7.398 -16.831 1.00 98.19 84 SER A CA 1
ATOM 709 C C . SER A 1 84 ? 19.380 -6.207 -16.475 1.00 98.19 84 SER A C 1
ATOM 711 O O . SER A 1 84 ? 19.836 -5.305 -15.783 1.00 98.19 84 SER A O 1
ATOM 713 N N . PHE A 1 85 ? 18.109 -6.231 -16.886 1.00 97.94 85 PHE A N 1
ATOM 714 C CA . PHE A 1 85 ? 17.136 -5.187 -16.562 1.00 97.94 85 PHE A CA 1
ATOM 715 C C . PHE A 1 85 ? 16.848 -5.131 -15.056 1.00 97.94 85 PHE A C 1
ATOM 717 O O . PHE A 1 85 ? 16.966 -4.068 -14.456 1.00 97.94 85 PHE A O 1
ATOM 724 N N . VAL A 1 86 ? 16.571 -6.275 -14.423 1.00 97.50 86 VAL A N 1
ATOM 725 C CA . VAL A 1 86 ? 16.313 -6.352 -12.971 1.00 97.50 86 VAL A CA 1
ATOM 726 C C . VAL A 1 86 ? 17.516 -5.852 -12.165 1.00 97.50 86 VAL A C 1
ATOM 728 O O . VAL A 1 86 ? 17.364 -5.049 -11.246 1.00 97.50 86 VAL A O 1
ATOM 731 N N . ARG A 1 87 ? 18.733 -6.270 -12.539 1.00 98.19 87 ARG A N 1
ATOM 732 C CA . ARG A 1 87 ? 19.977 -5.788 -11.915 1.00 98.19 87 ARG A CA 1
ATOM 733 C C . ARG A 1 87 ? 20.149 -4.285 -12.075 1.00 98.19 87 ARG A C 1
ATOM 735 O O . ARG A 1 87 ? 20.490 -3.610 -11.110 1.00 98.19 87 ARG A O 1
ATOM 742 N N . GLN A 1 88 ? 19.918 -3.769 -13.280 1.00 98.12 88 GLN A N 1
ATOM 743 C CA . GLN A 1 88 ? 20.058 -2.347 -13.567 1.00 98.12 88 GLN A CA 1
ATOM 744 C C . GLN A 1 88 ? 19.045 -1.513 -12.779 1.00 98.12 88 GLN A C 1
ATOM 746 O O . GLN A 1 88 ? 19.414 -0.465 -12.252 1.00 98.12 88 GLN A O 1
ATOM 751 N N . SER A 1 89 ? 17.801 -1.987 -12.661 1.00 97.06 89 SER A N 1
ATOM 752 C CA . SER A 1 89 ? 16.758 -1.335 -11.864 1.00 97.06 89 SER A CA 1
ATOM 753 C C . SER A 1 89 ? 17.215 -1.139 -10.412 1.00 97.06 89 SER A C 1
ATOM 755 O O . SER A 1 89 ? 17.205 -0.023 -9.896 1.00 97.06 89 SER A O 1
ATOM 757 N N . TRP A 1 90 ? 17.769 -2.187 -9.796 1.00 97.00 90 TRP A N 1
ATOM 758 C CA . TRP A 1 90 ? 18.323 -2.095 -8.445 1.00 97.00 90 TRP A CA 1
ATOM 759 C C . TRP A 1 90 ? 19.557 -1.187 -8.341 1.00 97.00 90 TRP A C 1
ATOM 761 O O . TRP A 1 90 ? 19.617 -0.329 -7.466 1.00 97.00 90 TRP A O 1
ATOM 771 N N . LEU A 1 91 ? 20.540 -1.346 -9.237 1.00 96.12 91 LEU A N 1
ATOM 772 C CA . LEU A 1 91 ? 21.793 -0.572 -9.213 1.00 96.12 91 LEU A CA 1
ATOM 773 C C . LEU A 1 91 ? 21.582 0.927 -9.454 1.00 96.12 91 LEU A C 1
ATOM 775 O O . LEU A 1 91 ? 22.417 1.735 -9.056 1.00 96.12 91 LEU A O 1
ATOM 779 N N . THR A 1 92 ? 20.495 1.293 -10.133 1.00 95.88 92 THR A N 1
ATOM 780 C CA . THR A 1 92 ? 20.108 2.692 -10.362 1.00 95.88 92 THR A CA 1
ATOM 781 C C . THR A 1 92 ? 19.118 3.213 -9.333 1.00 95.88 92 THR A C 1
ATOM 783 O O . THR A 1 92 ? 18.685 4.352 -9.462 1.00 95.88 92 THR A O 1
ATOM 786 N N . HIS A 1 93 ? 18.789 2.412 -8.315 1.00 94.12 93 HIS A N 1
ATOM 787 C CA . HIS A 1 93 ? 17.835 2.765 -7.268 1.00 94.12 93 HIS A CA 1
ATOM 788 C C . HIS A 1 93 ? 16.496 3.254 -7.839 1.00 94.12 93 HIS A C 1
ATOM 790 O O . HIS A 1 93 ? 15.978 4.284 -7.406 1.00 94.12 93 HIS A O 1
ATOM 796 N N . GLN A 1 94 ? 15.951 2.524 -8.825 1.00 95.12 94 GLN A N 1
ATOM 797 C CA . GLN A 1 94 ? 14.613 2.816 -9.343 1.00 95.12 94 GLN A CA 1
ATOM 798 C C . GLN A 1 94 ? 13.607 2.883 -8.187 1.00 95.12 94 GLN A C 1
ATOM 800 O O . GLN A 1 94 ? 13.723 2.119 -7.220 1.00 95.12 94 GLN A O 1
ATOM 805 N N . PRO A 1 95 ? 12.648 3.816 -8.252 1.00 94.06 95 PRO A N 1
ATOM 806 C CA . PRO A 1 95 ? 11.821 4.129 -7.108 1.00 94.06 95 PRO A CA 1
ATOM 807 C C . PRO A 1 95 ? 10.770 3.041 -6.878 1.00 94.06 95 PRO A C 1
ATOM 809 O O . PRO A 1 95 ? 10.279 2.416 -7.814 1.00 94.06 95 PRO A O 1
ATOM 812 N N . SER A 1 96 ? 10.364 2.885 -5.623 1.00 93.56 96 SER A N 1
ATOM 813 C CA . SER A 1 96 ? 9.100 2.253 -5.248 1.00 93.56 96 SER A CA 1
ATOM 814 C C . SER A 1 96 ? 8.121 3.305 -4.722 1.00 93.56 96 SER A C 1
ATOM 816 O O . SER A 1 96 ? 8.536 4.366 -4.232 1.00 93.56 96 SER A O 1
ATOM 818 N N . LEU A 1 97 ? 6.824 3.006 -4.825 1.00 94.81 97 LEU A N 1
ATOM 819 C CA . LEU A 1 97 ? 5.758 3.829 -4.254 1.00 94.81 97 LEU A CA 1
ATOM 820 C C . LEU A 1 97 ? 5.409 3.355 -2.836 1.00 94.81 97 LEU A C 1
ATOM 822 O O . LEU A 1 97 ? 5.551 4.116 -1.886 1.00 94.81 97 LEU A O 1
ATOM 826 N N . TYR A 1 98 ? 5.015 2.087 -2.685 1.00 94.94 98 TYR A N 1
ATOM 827 C CA . TYR A 1 98 ? 4.657 1.474 -1.403 1.00 94.94 98 TYR A CA 1
ATOM 828 C C . TYR A 1 98 ? 4.781 -0.058 -1.460 1.00 94.94 98 TYR A C 1
ATOM 830 O O . TYR A 1 98 ? 4.976 -0.643 -2.524 1.00 94.94 98 TYR A O 1
ATOM 838 N N . SER A 1 99 ? 4.677 -0.707 -0.300 1.00 94.88 99 SER A N 1
ATOM 839 C CA . SER A 1 99 ? 4.584 -2.166 -0.153 1.00 94.88 99 SER A CA 1
ATOM 840 C C . SER A 1 99 ? 3.639 -2.509 0.995 1.00 94.88 99 SER A C 1
ATOM 842 O O . SER A 1 99 ? 3.601 -1.768 1.979 1.00 94.88 99 SER A O 1
ATOM 844 N N . ARG A 1 100 ? 2.948 -3.650 0.924 1.00 96.12 100 ARG A N 1
ATOM 845 C CA . ARG A 1 100 ? 2.141 -4.189 2.028 1.00 96.12 100 ARG A CA 1
ATOM 846 C C . ARG A 1 100 ? 2.852 -5.384 2.662 1.00 96.12 100 ARG A C 1
ATOM 848 O O . ARG A 1 100 ? 3.211 -6.335 1.972 1.00 96.12 100 ARG A O 1
ATOM 855 N N . LEU A 1 101 ? 3.073 -5.321 3.974 1.00 96.44 101 LEU A N 1
ATOM 856 C CA . LEU A 1 101 ? 3.623 -6.431 4.749 1.00 96.44 101 LEU A CA 1
ATOM 857 C C . LEU A 1 101 ? 2.494 -7.138 5.485 1.00 96.44 101 LEU A C 1
ATOM 859 O O . LEU A 1 101 ? 1.787 -6.521 6.281 1.00 96.44 101 LEU A O 1
ATOM 863 N N . ASP A 1 102 ? 2.392 -8.440 5.277 1.00 97.44 102 ASP A N 1
ATOM 864 C CA . ASP A 1 102 ? 1.400 -9.263 5.946 1.00 97.44 102 ASP A CA 1
ATOM 865 C C . ASP A 1 102 ? 2.065 -9.912 7.162 1.00 97.44 102 ASP A C 1
ATOM 867 O O . ASP A 1 102 ? 3.052 -10.650 7.048 1.00 97.44 102 ASP A O 1
ATOM 871 N N . LEU A 1 103 ? 1.544 -9.606 8.350 1.00 97.25 103 LEU A N 1
ATOM 872 C CA . LEU A 1 103 ? 2.119 -10.030 9.624 1.00 97.25 103 LEU A CA 1
ATOM 873 C C . LEU A 1 103 ? 1.153 -10.934 10.395 1.00 97.25 103 LEU A C 1
ATOM 875 O O . LEU A 1 103 ? -0.036 -10.649 10.504 1.00 97.25 103 LEU A O 1
ATOM 879 N N . ALA A 1 104 ? 1.689 -11.983 11.017 1.00 97.56 104 ALA A N 1
ATOM 880 C CA . ALA A 1 104 ? 1.008 -12.732 12.065 1.00 97.56 104 ALA A CA 1
ATOM 881 C C . ALA A 1 104 ? 1.442 -12.203 13.436 1.00 97.56 104 ALA A C 1
ATOM 883 O O . ALA A 1 104 ? 2.616 -12.313 13.811 1.00 97.56 104 ALA A O 1
ATOM 884 N N . TRP A 1 105 ? 0.497 -11.636 14.187 1.00 96.75 105 TRP A N 1
ATOM 885 C CA . TRP A 1 105 ? 0.753 -11.108 15.523 1.00 96.75 105 TRP A CA 1
ATOM 886 C C . TRP A 1 105 ? -0.527 -11.024 16.360 1.00 96.75 105 TRP A C 1
ATOM 888 O O . TRP A 1 105 ? -1.571 -10.618 15.859 1.00 96.75 105 TRP A O 1
ATOM 898 N N . ASP A 1 106 ? -0.446 -11.378 17.643 1.00 94.25 106 ASP A N 1
ATOM 899 C CA . ASP A 1 106 ? -1.575 -11.299 18.586 1.00 94.25 106 ASP A CA 1
ATOM 900 C C . ASP A 1 106 ? -1.538 -10.034 19.471 1.00 94.25 106 ASP A C 1
ATOM 902 O O . ASP A 1 106 ? -2.388 -9.824 20.339 1.00 94.25 106 ASP A O 1
ATOM 906 N N . GLY A 1 107 ? -0.562 -9.152 19.239 1.00 94.56 107 GLY A N 1
ATOM 907 C CA . GLY A 1 107 ? -0.309 -7.967 20.057 1.00 94.56 107 GLY A CA 1
ATOM 908 C C . GLY A 1 107 ? 0.667 -8.199 21.215 1.00 94.56 107 GLY A C 1
ATOM 909 O O . GLY A 1 107 ? 0.890 -7.274 22.002 1.00 94.56 107 GLY A O 1
ATOM 910 N N . THR A 1 108 ? 1.232 -9.403 21.336 1.00 93.50 108 THR A N 1
ATOM 911 C CA . THR A 1 108 ? 2.276 -9.771 22.297 1.00 93.50 108 THR A CA 1
ATOM 912 C C . THR A 1 108 ? 3.447 -10.474 21.604 1.00 93.50 108 THR A C 1
ATOM 914 O O . THR A 1 108 ? 3.303 -11.101 20.557 1.00 93.50 108 THR A O 1
ATOM 917 N N . GLY A 1 109 ? 4.652 -10.344 22.165 1.00 93.44 109 GLY A N 1
ATOM 918 C CA . GLY A 1 109 ? 5.860 -10.893 21.543 1.00 93.44 109 GLY A CA 1
ATOM 919 C C . GLY A 1 109 ? 6.193 -10.250 20.191 1.00 93.44 109 GLY A C 1
ATOM 920 O O . GLY A 1 109 ? 5.809 -9.115 19.917 1.00 93.44 109 GLY A O 1
ATOM 921 N N . GLU A 1 110 ? 6.931 -10.982 19.355 1.00 95.81 110 GLU A N 1
ATOM 922 C CA . GLU A 1 110 ? 7.449 -10.485 18.075 1.00 95.81 110 GLU A CA 1
ATOM 923 C C . GLU A 1 110 ? 6.504 -10.795 16.902 1.00 95.81 110 GLU A C 1
ATOM 925 O O . GLU A 1 110 ? 6.242 -11.984 16.665 1.00 95.81 110 GLU A O 1
ATOM 930 N N . PRO A 1 111 ? 6.065 -9.784 16.122 1.00 97.50 111 PRO A N 1
ATOM 931 C CA . PRO A 1 111 ? 5.349 -10.002 14.869 1.00 97.50 111 PRO A CA 1
ATOM 932 C C . PRO A 1 111 ? 6.145 -10.895 13.910 1.00 97.50 111 PRO A C 1
ATOM 934 O O . PRO A 1 111 ? 7.377 -10.832 13.846 1.00 97.50 111 PRO A O 1
ATOM 937 N N . LYS A 1 112 ? 5.449 -11.746 13.152 1.00 97.50 112 LYS A N 1
ATOM 938 C CA . LYS A 1 112 ? 6.068 -12.640 12.164 1.00 97.50 112 LYS A CA 1
ATOM 939 C C . LYS A 1 112 ? 5.639 -12.264 10.758 1.00 97.50 112 LYS A C 1
ATOM 941 O O . LYS A 1 112 ? 4.450 -12.253 10.472 1.00 97.50 112 LYS A O 1
ATOM 946 N N . LEU A 1 113 ? 6.616 -12.003 9.890 1.00 97.88 113 LEU A N 1
ATOM 947 C CA . LEU A 1 113 ? 6.377 -11.764 8.471 1.00 97.88 113 LEU A CA 1
ATOM 948 C C . LEU A 1 113 ? 5.867 -13.040 7.798 1.00 97.88 113 LEU A C 1
ATOM 950 O O . LEU A 1 113 ? 6.538 -14.074 7.851 1.00 97.88 113 LEU A O 1
ATOM 954 N N . LEU A 1 114 ? 4.700 -12.944 7.168 1.00 97.69 114 LEU A N 1
ATOM 955 C CA . LEU A 1 114 ? 4.135 -13.979 6.308 1.00 97.69 114 LEU A CA 1
ATOM 956 C C . LEU A 1 114 ? 4.536 -13.727 4.855 1.00 97.69 114 LEU A C 1
ATOM 958 O O . LEU A 1 114 ? 5.123 -14.603 4.222 1.00 97.69 114 LEU A O 1
ATOM 962 N N . GLU A 1 115 ? 4.291 -12.513 4.361 1.00 96.62 115 GLU A N 1
ATOM 963 C CA . GLU A 1 115 ? 4.633 -12.109 2.998 1.00 96.62 115 GLU A CA 1
ATOM 964 C C . GLU A 1 115 ? 4.911 -10.606 2.875 1.00 96.62 115 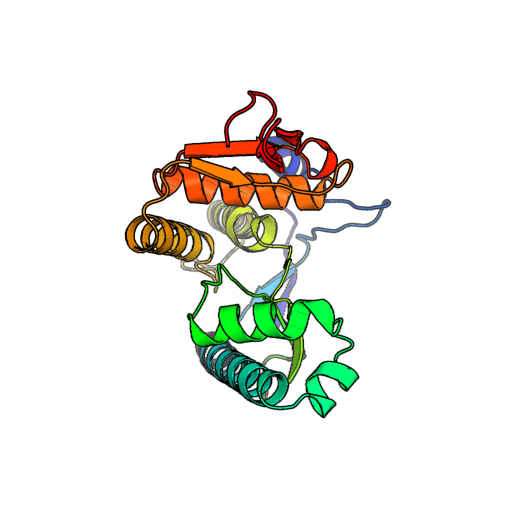GLU A C 1
ATOM 966 O O . GLU A 1 115 ? 4.496 -9.799 3.707 1.00 96.62 115 GLU A O 1
ATOM 971 N N . ASN A 1 116 ? 5.652 -10.245 1.824 1.00 96.38 116 ASN A N 1
ATOM 972 C CA . ASN A 1 116 ? 5.897 -8.866 1.417 1.00 96.38 116 ASN A CA 1
ATOM 973 C C . ASN A 1 116 ? 5.351 -8.659 -0.001 1.00 96.38 116 ASN A C 1
ATOM 975 O O . ASN A 1 116 ? 5.964 -9.091 -0.980 1.00 96.38 116 ASN A O 1
ATOM 979 N N . ASN A 1 117 ? 4.213 -7.979 -0.087 1.00 96.56 117 ASN A N 1
ATOM 980 C CA . ASN A 1 117 ? 3.556 -7.588 -1.323 1.00 96.56 117 ASN A CA 1
ATOM 981 C C . ASN A 1 117 ? 4.129 -6.245 -1.798 1.00 96.56 117 ASN A C 1
ATOM 983 O O . ASN A 1 117 ? 3.639 -5.179 -1.425 1.00 96.56 117 ASN A O 1
ATOM 987 N N . ALA A 1 118 ? 5.197 -6.298 -2.595 1.00 94.00 118 ALA A N 1
ATOM 988 C CA . ALA A 1 118 ? 5.939 -5.113 -3.046 1.00 94.00 118 ALA A CA 1
ATOM 989 C C . ALA A 1 118 ? 5.789 -4.786 -4.545 1.00 94.00 118 ALA A C 1
ATOM 991 O O . ALA A 1 118 ? 6.447 -3.865 -5.017 1.00 94.00 118 ALA A O 1
ATOM 992 N N . ASP A 1 119 ? 4.977 -5.547 -5.286 1.00 91.69 119 ASP A N 1
ATOM 993 C CA . ASP A 1 119 ? 4.766 -5.361 -6.732 1.00 91.69 119 ASP A CA 1
ATOM 994 C C . ASP A 1 119 ? 3.426 -4.655 -6.998 1.00 91.69 119 ASP A C 1
ATOM 996 O O . ASP A 1 119 ? 3.395 -3.484 -7.364 1.00 91.69 119 ASP A O 1
ATOM 1000 N N . THR A 1 120 ? 2.308 -5.321 -6.682 1.00 88.00 120 THR A N 1
ATOM 1001 C CA . THR A 1 120 ? 0.945 -4.781 -6.855 1.00 88.00 120 THR A CA 1
ATOM 1002 C C . THR A 1 120 ? 0.069 -4.945 -5.597 1.00 88.00 120 THR A C 1
ATOM 1004 O O . THR A 1 120 ? -0.937 -5.659 -5.630 1.00 88.00 120 THR A O 1
ATOM 1007 N N . PRO A 1 121 ? 0.454 -4.367 -4.444 1.00 89.75 121 PRO A N 1
ATOM 1008 C CA . PRO A 1 121 ? -0.335 -4.467 -3.211 1.00 89.75 121 PRO A CA 1
ATOM 1009 C C . PRO A 1 121 ? -1.693 -3.744 -3.297 1.00 89.75 121 PRO A C 1
ATOM 1011 O O . PRO A 1 121 ? -1.747 -2.574 -3.654 1.00 89.75 121 PRO A O 1
ATOM 1014 N N . THR A 1 122 ? -2.785 -4.400 -2.899 1.00 87.56 122 THR A N 1
ATOM 1015 C CA . THR A 1 122 ? -4.133 -3.795 -2.799 1.00 87.56 122 THR A CA 1
ATOM 1016 C C . THR A 1 122 ? -4.459 -3.349 -1.362 1.00 87.56 122 THR A C 1
ATOM 1018 O O . THR A 1 122 ? -3.596 -3.412 -0.477 1.00 87.56 122 THR A O 1
ATOM 1021 N N . SER A 1 123 ? -5.701 -2.911 -1.121 1.00 90.75 123 SER A N 1
ATOM 1022 C CA . SER A 1 123 ? -6.256 -2.486 0.181 1.00 90.75 123 SER A CA 1
ATOM 1023 C C . SER A 1 123 ? -5.917 -1.061 0.650 1.00 90.75 123 SER A C 1
ATOM 1025 O O . SER A 1 123 ? -6.156 -0.716 1.810 1.00 90.75 123 SER A O 1
ATOM 1027 N N . LEU A 1 124 ? -5.347 -0.223 -0.226 1.00 92.50 124 LEU A N 1
ATOM 1028 C CA . LEU A 1 124 ? -5.006 1.165 0.108 1.00 92.50 124 LEU A CA 1
ATOM 1029 C C . LEU A 1 124 ? -6.239 2.020 0.394 1.00 92.50 124 LEU A C 1
ATOM 1031 O O . LEU A 1 124 ? -6.273 2.713 1.406 1.00 92.50 124 LEU A O 1
ATOM 1035 N N . TYR A 1 125 ? -7.236 1.970 -0.488 1.00 91.75 125 TYR A N 1
ATOM 1036 C CA . TYR A 1 125 ? -8.438 2.793 -0.377 1.00 91.75 125 TYR A CA 1
ATOM 1037 C C . TYR A 1 125 ? -9.183 2.505 0.936 1.00 91.75 125 TYR A C 1
ATOM 1039 O O . TYR A 1 125 ? -9.584 3.413 1.665 1.00 91.75 125 TYR A O 1
ATOM 1047 N N . GLU A 1 126 ? -9.308 1.226 1.281 1.00 93.00 126 GLU A N 1
ATOM 1048 C CA . GLU A 1 126 ? -9.966 0.767 2.496 1.00 93.00 12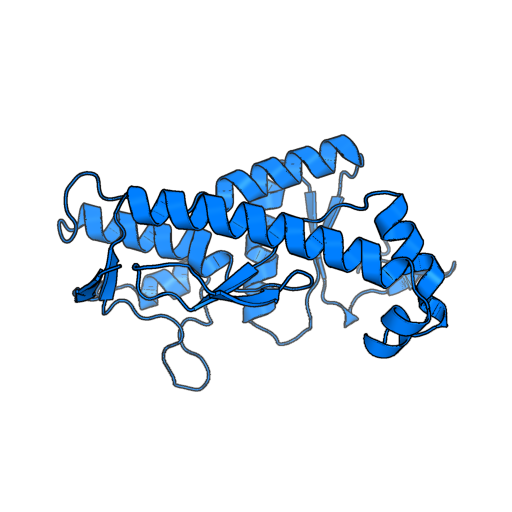6 GLU A CA 1
ATOM 1049 C C . GLU A 1 126 ? -9.238 1.270 3.741 1.00 93.00 126 GLU A C 1
ATOM 1051 O O . GLU A 1 126 ? -9.871 1.816 4.643 1.00 93.00 126 GLU A O 1
ATOM 1056 N N . ALA A 1 127 ? -7.912 1.103 3.783 1.00 93.56 127 ALA A N 1
ATOM 1057 C CA . ALA A 1 127 ? -7.104 1.440 4.949 1.00 93.56 127 ALA A CA 1
ATOM 1058 C C . ALA A 1 127 ? -6.893 2.949 5.131 1.00 93.56 127 ALA A C 1
ATOM 1060 O O . ALA A 1 127 ? -6.860 3.430 6.259 1.00 93.56 127 ALA A O 1
ATOM 1061 N N . ALA A 1 128 ? -6.732 3.693 4.041 1.00 92.81 128 ALA A N 1
ATOM 1062 C CA . ALA A 1 128 ? -6.362 5.100 4.101 1.00 92.81 128 ALA A CA 1
ATOM 1063 C C . ALA A 1 128 ? -7.575 6.038 4.135 1.00 92.81 128 ALA A C 1
ATOM 1065 O O . ALA A 1 128 ? -7.534 7.064 4.805 1.00 92.81 128 ALA A O 1
ATOM 1066 N N . PHE A 1 129 ? -8.655 5.691 3.429 1.00 93.25 129 PHE A N 1
ATOM 1067 C CA . PHE A 1 129 ? -9.812 6.571 3.266 1.00 93.25 129 PHE A CA 1
ATOM 1068 C C . PHE A 1 129 ? -11.049 6.044 3.995 1.00 93.25 129 PHE A C 1
ATOM 1070 O O . PHE A 1 129 ? -11.633 6.737 4.828 1.00 93.25 129 PHE A O 1
ATOM 1077 N N . PHE A 1 130 ? -11.457 4.799 3.730 1.00 94.75 130 PHE A N 1
ATOM 1078 C CA . PHE A 1 130 ? -12.725 4.304 4.273 1.00 94.75 130 PHE A CA 1
ATOM 1079 C C . PHE A 1 130 ? -12.667 4.050 5.791 1.00 94.75 130 PHE A C 1
ATOM 1081 O O . PHE A 1 130 ? -13.627 4.360 6.502 1.00 94.75 130 PHE A O 1
ATOM 1088 N N . GLN A 1 131 ? -11.524 3.576 6.309 1.00 95.44 131 GLN A N 1
ATOM 1089 C CA . GLN A 1 131 ? -11.242 3.506 7.752 1.00 95.44 131 GLN A CA 1
ATOM 1090 C C . GLN A 1 131 ? -11.322 4.877 8.435 1.00 95.44 131 GLN A C 1
ATOM 1092 O O . GLN A 1 131 ? -11.865 4.970 9.536 1.00 95.44 131 GLN A O 1
ATOM 1097 N N . TRP A 1 132 ? -10.841 5.938 7.781 1.00 95.12 132 TRP A N 1
ATOM 1098 C CA . TRP A 1 132 ? -10.900 7.296 8.320 1.00 95.12 132 TRP A CA 1
ATOM 1099 C C . TRP A 1 132 ? -12.342 7.800 8.440 1.00 95.12 132 TRP A C 1
ATOM 1101 O O . TRP A 1 132 ? -12.749 8.255 9.506 1.00 95.12 132 TRP A O 1
ATOM 1111 N N . ILE A 1 133 ? -13.158 7.633 7.392 1.00 95.38 133 ILE A N 1
ATOM 1112 C CA . ILE A 1 133 ? -14.590 7.983 7.447 1.00 95.38 133 ILE A CA 1
ATOM 1113 C C . ILE A 1 133 ? -15.288 7.206 8.568 1.00 95.38 133 ILE A C 1
ATOM 1115 O O . ILE A 1 133 ? -16.103 7.765 9.301 1.00 95.38 133 ILE A O 1
ATOM 1119 N N . TRP A 1 134 ? -14.981 5.913 8.710 1.00 96.56 134 TRP A N 1
ATOM 1120 C CA . TRP A 1 134 ? -15.528 5.095 9.791 1.00 96.56 134 TRP A CA 1
ATOM 1121 C C . TRP A 1 134 ? -15.169 5.646 11.175 1.00 96.56 134 TRP A C 1
ATOM 1123 O O . TRP A 1 134 ? -16.055 5.761 12.025 1.00 96.56 134 TRP A O 1
ATOM 1133 N N . LEU A 1 135 ? -13.905 6.021 11.390 1.00 96.69 135 LEU A N 1
ATOM 1134 C CA . LEU A 1 135 ? -13.427 6.600 12.646 1.00 96.69 135 LEU A CA 1
ATOM 1135 C C . LEU A 1 135 ? -14.168 7.903 12.969 1.00 96.69 135 LEU A C 1
ATOM 1137 O O . LEU A 1 135 ? -14.739 8.027 14.055 1.00 96.69 135 LEU A O 1
ATOM 1141 N N . GLU A 1 136 ? -14.206 8.833 12.016 1.00 96.00 136 GLU A N 1
ATOM 1142 C CA . GLU A 1 136 ? -14.844 10.143 12.169 1.00 96.00 136 GLU A CA 1
ATOM 1143 C C . GLU A 1 136 ? -16.341 10.018 12.471 1.00 96.00 136 GLU A C 1
ATOM 1145 O O . GLU A 1 136 ? -16.856 10.639 13.402 1.00 96.00 136 GLU A O 1
ATOM 1150 N N . ASP A 1 137 ? -17.062 9.173 11.734 1.00 96.56 137 ASP A N 1
ATOM 1151 C CA . ASP A 1 137 ? -18.492 8.964 11.962 1.00 96.56 137 ASP A CA 1
ATOM 1152 C C . ASP A 1 137 ? -18.779 8.357 13.338 1.00 96.56 137 ASP A C 1
ATOM 1154 O O . ASP A 1 137 ? -19.713 8.780 14.023 1.00 96.56 137 ASP A O 1
ATOM 1158 N N . GLN A 1 138 ? -17.987 7.370 13.761 1.00 97.25 138 GLN A N 1
ATOM 1159 C CA . GLN A 1 138 ? -18.181 6.719 15.055 1.00 97.25 138 GLN A CA 1
ATOM 1160 C C . GLN A 1 138 ? -17.808 7.642 16.225 1.00 97.25 138 GLN A C 1
ATOM 1162 O O . GLN A 1 138 ? -18.463 7.591 17.271 1.00 97.25 138 GLN A O 1
ATOM 1167 N N . LEU A 1 139 ? -16.814 8.520 16.053 1.00 96.44 139 LEU A N 1
ATOM 1168 C CA . LEU A 1 139 ? -16.514 9.606 16.991 1.00 96.44 139 LEU A CA 1
ATOM 1169 C C . LEU A 1 139 ? -17.675 10.603 17.077 1.00 96.44 139 LEU A C 1
ATOM 1171 O O . LEU A 1 139 ? -18.155 10.889 18.174 1.00 96.44 139 LEU A O 1
ATOM 1175 N N . ASN A 1 140 ? -18.181 11.071 15.934 1.00 95.75 140 ASN A N 1
ATOM 1176 C CA . ASN A 1 140 ? -19.299 12.016 15.863 1.00 95.75 140 ASN A CA 1
ATOM 1177 C C . ASN A 1 140 ? -20.597 11.445 16.455 1.00 95.75 140 ASN A C 1
ATOM 1179 O O . ASN A 1 140 ? -21.380 12.173 17.067 1.00 95.75 140 ASN A O 1
ATOM 1183 N N . ALA A 1 141 ? -20.813 10.136 16.321 1.00 95.50 141 ALA A N 1
ATOM 1184 C CA . ALA A 1 141 ? -21.926 9.425 16.942 1.00 95.50 141 ALA A CA 1
ATOM 1185 C C . ALA A 1 141 ? -21.742 9.190 18.457 1.00 95.50 141 ALA A C 1
ATOM 1187 O O . ALA A 1 141 ? -22.682 8.756 19.124 1.00 95.50 141 ALA A O 1
ATOM 1188 N N . GLY A 1 142 ? -20.555 9.463 19.012 1.00 95.94 142 GLY A N 1
ATOM 1189 C CA . GLY A 1 142 ? -20.224 9.213 20.417 1.00 95.94 142 GLY A CA 1
ATOM 1190 C C . GLY A 1 142 ? -20.016 7.733 20.755 1.00 95.94 142 GLY A C 1
ATOM 1191 O O . GLY A 1 142 ? -20.090 7.356 21.925 1.00 95.94 142 GLY A O 1
ATOM 1192 N N . ASN A 1 143 ? -19.770 6.888 19.749 1.00 96.00 143 ASN A N 1
ATOM 1193 C CA . ASN A 1 143 ? -19.547 5.450 19.918 1.00 96.00 143 ASN A CA 1
ATOM 1194 C C . ASN A 1 143 ? -18.085 5.108 20.242 1.00 96.00 143 ASN A C 1
ATOM 1196 O O . ASN A 1 143 ? -17.798 3.987 20.667 1.00 96.00 143 ASN A O 1
ATOM 1200 N N . LEU A 1 144 ? -17.167 6.063 20.064 1.00 96.62 144 LEU A N 1
ATOM 1201 C CA . LEU A 1 144 ? -15.750 5.927 20.396 1.00 96.62 144 LEU A CA 1
ATOM 1202 C C . LEU A 1 144 ? -15.335 6.905 21.506 1.00 96.62 144 LEU A C 1
ATOM 1204 O O . LEU A 1 144 ? -15.912 7.987 21.625 1.00 96.62 144 LEU A O 1
ATOM 1208 N N . PRO A 1 145 ? -14.326 6.550 22.327 1.00 94.69 145 PRO A N 1
ATOM 1209 C CA . PRO A 1 145 ? -13.740 7.477 23.289 1.00 94.69 145 PRO A CA 1
ATOM 1210 C C . PRO A 1 145 ? -13.218 8.752 22.620 1.00 94.69 145 PRO A C 1
ATOM 1212 O O . PRO A 1 145 ? -12.625 8.692 21.542 1.00 94.69 145 PRO A O 1
ATOM 1215 N N . GLU A 1 146 ? -13.373 9.889 23.297 1.00 93.75 146 GLU A N 1
ATOM 1216 C CA . GLU A 1 146 ? -12.804 11.164 22.855 1.00 93.75 146 GLU A CA 1
ATOM 1217 C C . GLU A 1 146 ? -11.280 11.049 22.683 1.00 93.75 146 GLU A C 1
ATOM 1219 O O . GLU A 1 146 ? -10.590 10.474 23.531 1.00 93.75 146 GLU A O 1
ATOM 1224 N N . GLY A 1 147 ? -10.765 11.574 21.569 1.00 91.31 147 GLY A N 1
ATOM 1225 C CA . GLY A 1 147 ? -9.348 11.477 21.213 1.00 91.31 147 GLY A CA 1
ATOM 1226 C C . GLY A 1 147 ? -8.908 10.106 20.687 1.00 91.31 147 GLY A C 1
ATOM 1227 O O . GLY A 1 147 ? -7.708 9.839 20.663 1.00 91.31 147 GLY A O 1
ATOM 1228 N N . SER A 1 148 ? -9.842 9.226 20.300 1.00 95.06 148 SER A N 1
ATOM 1229 C CA . SER A 1 148 ? -9.492 8.043 19.500 1.00 95.06 148 SER A CA 1
ATOM 1230 C C . SER A 1 148 ? -8.927 8.474 18.146 1.00 95.06 148 SER A C 1
ATOM 1232 O O . SER A 1 148 ? -9.392 9.455 17.575 1.00 95.06 148 SER A O 1
ATOM 1234 N N . ASP A 1 149 ? -7.949 7.725 17.645 1.00 94.69 149 ASP A N 1
ATOM 1235 C CA . ASP A 1 149 ? -7.257 8.002 16.385 1.00 94.69 149 ASP A CA 1
ATOM 1236 C C . ASP A 1 149 ? -6.924 6.684 15.662 1.00 94.69 149 ASP A C 1
ATOM 1238 O O . ASP A 1 149 ? -7.019 5.598 16.254 1.00 94.69 149 ASP A O 1
ATOM 1242 N N . GLN A 1 150 ? -6.528 6.771 14.394 1.00 93.81 150 GLN A N 1
ATOM 1243 C CA . GLN A 1 150 ? -6.027 5.650 13.607 1.00 93.81 150 GLN A CA 1
ATOM 1244 C C . GLN A 1 150 ? -4.497 5.542 13.661 1.00 93.81 150 GLN A C 1
ATOM 1246 O O . GLN A 1 150 ? -3.776 6.502 13.897 1.00 93.81 150 GLN A O 1
ATOM 1251 N N . PHE A 1 151 ? -3.984 4.334 13.422 1.00 91.25 151 PHE A N 1
ATOM 1252 C CA . PHE A 1 151 ? -2.540 4.077 13.369 1.00 91.25 151 PHE A CA 1
ATOM 1253 C C . PHE A 1 151 ? -1.875 4.673 12.115 1.00 91.25 151 PHE A C 1
ATOM 1255 O O . PHE A 1 151 ? -0.703 5.037 12.143 1.00 91.25 151 PHE A O 1
ATOM 1262 N N . ASN A 1 152 ? -2.584 4.723 10.989 1.00 89.06 152 ASN A N 1
ATOM 1263 C CA . ASN A 1 152 ? -1.951 4.964 9.699 1.00 89.06 152 ASN A CA 1
ATOM 1264 C C . ASN A 1 152 ? -2.062 6.432 9.242 1.00 89.06 152 ASN A C 1
ATOM 1266 O O . ASN A 1 152 ? -2.982 7.144 9.620 1.00 89.06 152 ASN A O 1
ATOM 1270 N N . SER A 1 153 ? -1.103 6.852 8.414 1.00 93.38 153 SER A N 1
ATOM 1271 C CA . SER A 1 153 ? -1.038 8.151 7.714 1.00 93.38 153 SER A CA 1
ATOM 1272 C C . SER A 1 153 ? -0.778 7.916 6.220 1.00 93.38 153 SER A C 1
ATOM 1274 O O . SER A 1 153 ? 0.119 8.498 5.607 1.00 93.38 153 SER A O 1
ATOM 1276 N N . LEU A 1 154 ? -1.462 6.907 5.663 1.00 95.50 154 LEU A N 1
ATOM 1277 C CA . LEU A 1 154 ? -1.182 6.390 4.322 1.00 95.50 154 LEU A CA 1
ATOM 1278 C C . LEU A 1 154 ? -1.420 7.442 3.243 1.00 95.50 154 LEU A C 1
ATOM 1280 O O . LEU A 1 154 ? -0.591 7.569 2.345 1.00 95.50 154 LEU A O 1
ATOM 1284 N N . GLN A 1 155 ? -2.521 8.189 3.339 1.00 95.44 155 GLN A N 1
ATOM 1285 C CA . GLN A 1 155 ? -2.888 9.181 2.335 1.00 95.44 155 GLN A CA 1
ATOM 1286 C C . GLN A 1 155 ? -1.845 10.295 2.255 1.00 95.44 155 GLN A C 1
ATOM 1288 O O . GLN A 1 155 ? -1.327 10.571 1.176 1.00 95.44 155 GLN A O 1
ATOM 1293 N N . GLU A 1 156 ? -1.485 10.883 3.396 1.00 95.88 156 GLU A N 1
ATOM 1294 C CA . GLU A 1 156 ? -0.492 11.955 3.475 1.00 95.88 156 GLU A CA 1
ATOM 1295 C C . GLU A 1 156 ? 0.860 11.473 2.943 1.00 95.88 156 GLU A C 1
ATOM 1297 O O . GLU A 1 156 ? 1.461 12.116 2.086 1.00 95.88 156 GLU A O 1
ATOM 1302 N N . LYS A 1 157 ? 1.303 10.281 3.367 1.00 96.88 157 LYS A N 1
ATOM 1303 C CA . LYS A 1 157 ? 2.572 9.698 2.910 1.00 96.88 157 LYS A CA 1
ATOM 1304 C C . LYS A 1 157 ? 2.575 9.373 1.417 1.00 96.88 157 LYS A C 1
ATOM 1306 O O . LYS A 1 157 ? 3.626 9.481 0.791 1.00 96.88 157 LYS A O 1
ATOM 1311 N N . LEU A 1 158 ? 1.448 8.951 0.844 1.00 97.50 158 LEU A N 1
ATOM 1312 C CA . LEU A 1 158 ? 1.336 8.697 -0.594 1.00 97.50 158 LEU A CA 1
ATOM 1313 C C . LEU A 1 158 ? 1.404 9.998 -1.395 1.00 97.50 158 LEU A C 1
ATOM 1315 O O . LEU A 1 158 ? 2.127 10.044 -2.388 1.00 97.50 158 LEU A O 1
ATOM 1319 N N . ILE A 1 159 ? 0.705 11.045 -0.952 1.00 98.12 159 ILE A N 1
ATOM 1320 C CA . ILE A 1 159 ? 0.749 12.375 -1.577 1.00 98.12 159 ILE A CA 1
ATOM 1321 C C . ILE A 1 159 ? 2.181 12.920 -1.538 1.00 98.12 159 ILE A C 1
ATOM 1323 O O . ILE A 1 159 ? 2.737 13.249 -2.587 1.00 98.12 159 ILE A O 1
ATOM 1327 N N . ASP A 1 160 ? 2.819 12.921 -0.364 1.00 98.25 160 ASP A N 1
ATOM 1328 C CA . ASP A 1 160 ? 4.211 13.358 -0.204 1.00 98.25 160 ASP A CA 1
ATOM 1329 C C . ASP A 1 160 ? 5.151 12.554 -1.109 1.00 98.25 160 ASP A C 1
ATOM 1331 O O . ASP A 1 160 ? 6.001 13.112 -1.808 1.00 98.25 160 ASP A O 1
ATOM 1335 N N . ARG A 1 161 ? 4.960 11.230 -1.173 1.00 97.69 161 ARG A N 1
ATOM 1336 C CA . ARG A 1 161 ? 5.765 10.363 -2.032 1.00 97.69 161 ARG A CA 1
ATOM 1337 C C . ARG A 1 161 ? 5.584 10.692 -3.512 1.00 97.69 161 ARG A C 1
ATOM 1339 O O . ARG A 1 161 ? 6.558 10.664 -4.261 1.00 97.69 161 ARG A O 1
ATOM 1346 N N . PHE A 1 162 ? 4.373 11.009 -3.955 1.00 98.06 162 PHE A N 1
ATOM 1347 C CA . PHE A 1 162 ? 4.131 11.447 -5.327 1.00 98.06 162 PHE A CA 1
ATOM 1348 C C . PHE A 1 162 ? 4.829 12.776 -5.638 1.00 98.06 162 PHE A C 1
ATOM 1350 O O . PHE A 1 162 ? 5.450 12.884 -6.699 1.00 98.06 162 PHE A O 1
ATOM 1357 N N . VAL A 1 163 ? 4.811 13.742 -4.712 1.00 98.06 163 VAL A N 1
ATOM 1358 C CA . VAL A 1 163 ? 5.566 15.001 -4.846 1.00 98.06 163 VAL A CA 1
ATOM 1359 C C . VAL A 1 163 ? 7.061 14.721 -5.008 1.00 98.06 163 VAL A C 1
ATOM 1361 O O . VAL A 1 163 ? 7.665 15.200 -5.970 1.00 98.06 163 VAL A O 1
ATOM 1364 N N . GLU A 1 164 ? 7.642 13.888 -4.139 1.00 97.75 164 GLU A N 1
ATOM 1365 C CA . GLU A 1 164 ? 9.056 13.494 -4.222 1.00 97.75 164 GLU A CA 1
ATOM 1366 C C . GLU A 1 164 ? 9.399 12.875 -5.583 1.00 97.75 164 GLU A C 1
ATOM 1368 O O . GLU A 1 164 ? 10.396 13.240 -6.210 1.00 97.75 164 GLU A O 1
ATOM 1373 N N . LEU A 1 165 ? 8.571 11.942 -6.066 1.00 97.06 165 LEU A N 1
ATOM 1374 C CA . LEU A 1 165 ? 8.792 11.278 -7.350 1.00 97.06 165 LEU A CA 1
ATOM 1375 C C . LEU A 1 165 ? 8.700 12.271 -8.512 1.00 97.06 165 LEU A C 1
ATOM 1377 O O . LEU A 1 165 ? 9.558 12.255 -9.398 1.00 97.06 165 LEU A O 1
ATOM 1381 N N . ARG A 1 166 ? 7.703 13.159 -8.504 1.00 96.69 166 ARG A N 1
ATOM 1382 C CA . ARG A 1 166 ? 7.549 14.205 -9.521 1.00 96.69 166 ARG A CA 1
ATOM 1383 C C . ARG A 1 166 ? 8.787 15.096 -9.582 1.00 96.69 166 ARG A C 1
ATOM 1385 O O . ARG A 1 166 ? 9.311 15.338 -10.665 1.00 96.69 166 ARG A O 1
ATOM 1392 N N . GLU A 1 167 ? 9.278 15.561 -8.437 1.00 96.56 167 GLU A N 1
ATOM 1393 C CA . GLU A 1 167 ? 10.455 16.433 -8.360 1.00 96.56 167 GLU A CA 1
ATOM 1394 C C . GLU A 1 167 ? 11.744 15.717 -8.776 1.00 96.56 167 GLU A C 1
ATOM 1396 O O . GLU A 1 167 ? 12.577 16.290 -9.481 1.00 96.56 167 GLU A O 1
ATOM 1401 N N . GLN A 1 168 ? 11.900 14.452 -8.379 1.00 96.06 168 GLN A N 1
ATOM 1402 C CA . GLN A 1 168 ? 13.090 13.662 -8.679 1.00 96.06 168 GLN A CA 1
ATOM 1403 C C . GLN A 1 168 ? 13.185 13.273 -10.162 1.00 96.06 168 GLN A C 1
ATOM 1405 O O . GLN A 1 168 ? 14.284 13.270 -10.722 1.00 96.06 168 GLN A O 1
ATOM 1410 N N . TYR A 1 169 ? 12.060 12.926 -10.794 1.00 94.81 169 TYR A N 1
ATOM 1411 C CA . TYR A 1 169 ? 12.031 12.380 -12.158 1.00 94.81 169 TYR A CA 1
ATOM 1412 C C . TYR A 1 169 ? 11.505 13.365 -13.211 1.00 94.81 169 TYR A C 1
ATOM 1414 O O . TYR A 1 169 ? 11.675 13.123 -14.405 1.00 94.81 169 TYR A O 1
ATOM 1422 N N . GLY A 1 170 ? 10.912 14.489 -12.802 1.00 95.06 170 GLY A N 1
ATOM 1423 C CA . GLY A 1 170 ? 10.503 15.578 -13.691 1.00 95.06 170 GLY A CA 1
ATOM 1424 C C . GLY A 1 170 ? 9.335 15.251 -14.625 1.00 95.06 170 GLY A C 1
ATOM 1425 O O . GLY A 1 170 ? 9.180 15.921 -15.648 1.00 95.06 170 GLY A O 1
ATOM 1426 N N . PHE A 1 171 ? 8.530 14.230 -14.316 1.00 93.38 171 PHE A N 1
ATOM 1427 C CA . PHE A 1 171 ? 7.325 13.924 -15.089 1.00 93.38 171 PHE A CA 1
ATOM 1428 C C . PHE A 1 171 ? 6.195 14.902 -14.745 1.00 93.38 171 PHE A C 1
ATOM 1430 O O . PHE A 1 171 ? 6.097 15.391 -13.623 1.00 93.38 171 PHE A O 1
ATOM 1437 N N . GLN A 1 172 ? 5.348 15.203 -15.729 1.00 90.38 172 GLN A N 1
ATOM 1438 C CA . GLN A 1 172 ? 4.210 16.124 -15.574 1.00 90.38 172 GLN A CA 1
ATOM 1439 C C . GLN A 1 172 ? 2.859 15.430 -15.748 1.00 90.38 172 GLN A C 1
ATOM 1441 O O . GLN A 1 172 ? 1.844 15.953 -15.298 1.00 90.38 172 GLN A O 1
ATOM 1446 N N . LEU A 1 173 ? 2.865 14.262 -16.389 1.00 95.19 173 LEU A N 1
ATOM 1447 C CA . LEU A 1 173 ? 1.707 13.419 -16.618 1.00 95.19 173 LEU A CA 1
ATOM 1448 C C . LEU A 1 173 ? 2.035 12.008 -16.128 1.00 95.19 173 LEU A C 1
ATOM 1450 O O . LEU A 1 173 ? 3.122 11.497 -16.406 1.00 95.19 173 LEU A O 1
ATOM 1454 N N . LEU A 1 174 ? 1.107 11.408 -15.389 1.00 96.19 174 LEU A N 1
ATOM 14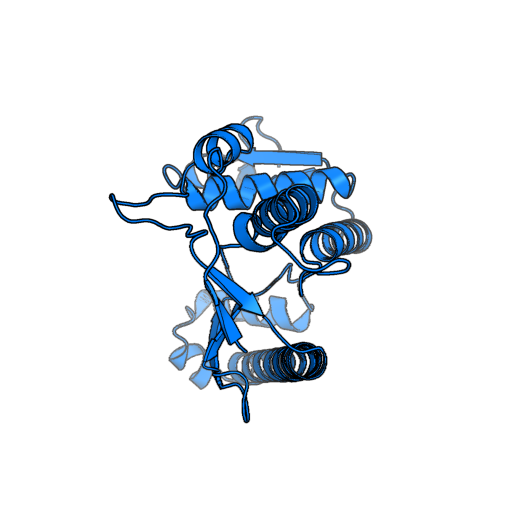55 C CA . LEU A 1 174 ? 1.198 10.043 -14.893 1.00 96.19 174 LEU A CA 1
ATOM 1456 C C . LEU A 1 174 ? 0.021 9.226 -15.430 1.00 96.19 174 LEU A C 1
ATOM 1458 O O . LEU A 1 174 ? -1.120 9.407 -15.005 1.00 96.19 174 LEU A O 1
ATOM 1462 N N . HIS A 1 175 ? 0.303 8.298 -16.341 1.00 96.69 175 HIS A N 1
ATOM 1463 C CA . HIS A 1 175 ? -0.669 7.288 -16.746 1.00 96.69 175 HIS A CA 1
ATOM 1464 C C . HIS A 1 175 ? -0.745 6.196 -15.680 1.00 96.69 175 HIS A C 1
ATOM 1466 O O . HIS A 1 175 ? 0.268 5.578 -15.344 1.00 96.69 175 HIS A O 1
ATOM 1472 N N . LEU A 1 176 ? -1.944 5.937 -15.162 1.00 96.44 176 LEU A N 1
ATOM 1473 C CA . LEU A 1 176 ? -2.208 4.806 -14.279 1.00 96.44 176 LEU A CA 1
ATOM 1474 C C . LEU A 1 176 ? -3.066 3.765 -14.993 1.00 96.44 176 LEU A C 1
ATOM 1476 O O . LEU A 1 176 ? -3.983 4.096 -15.743 1.00 96.44 176 LEU A O 1
ATOM 1480 N N . THR A 1 177 ? -2.767 2.493 -14.741 1.00 96.38 177 THR A N 1
ATOM 1481 C CA . THR A 1 177 ? -3.367 1.377 -15.471 1.00 96.38 177 THR A CA 1
ATOM 1482 C C . THR A 1 177 ? -3.717 0.216 -14.554 1.00 96.38 177 THR A C 1
ATOM 1484 O O . THR A 1 177 ? -3.019 -0.053 -13.579 1.00 96.38 177 THR A O 1
ATOM 1487 N N . CYS A 1 178 ? -4.778 -0.507 -14.902 1.00 95.88 178 CYS A N 1
ATOM 1488 C CA . CYS A 1 178 ? -5.121 -1.799 -14.315 1.00 95.88 178 CYS A CA 1
ATOM 1489 C C . CYS A 1 178 ? -5.627 -2.773 -15.383 1.00 95.88 178 CYS A C 1
ATOM 1491 O O . CYS A 1 178 ? -5.851 -2.409 -16.543 1.00 95.88 178 CYS A O 1
ATOM 1493 N N . CYS A 1 179 ? -5.797 -4.035 -14.993 1.00 95.00 179 CYS A N 1
ATOM 1494 C CA . CYS A 1 179 ? -6.509 -5.002 -15.816 1.00 95.00 179 CYS A CA 1
ATOM 1495 C C . CYS A 1 179 ? -7.964 -4.555 -16.025 1.00 95.00 179 CYS A C 1
ATOM 1497 O O . CYS A 1 179 ? -8.584 -3.947 -15.151 1.00 95.00 179 CYS A O 1
ATOM 1499 N N . ARG A 1 180 ? -8.534 -4.879 -17.188 1.00 94.69 180 ARG A N 1
ATOM 1500 C CA . ARG A 1 180 ? -9.967 -4.690 -17.422 1.00 94.69 180 ARG A CA 1
ATOM 1501 C C . ARG A 1 180 ? -10.780 -5.637 -16.536 1.00 94.69 180 ARG A C 1
ATOM 1503 O O . ARG A 1 180 ? -10.299 -6.698 -16.144 1.00 94.69 180 ARG A O 1
ATOM 1510 N N . ASP A 1 181 ? -12.009 -5.234 -16.226 1.00 91.50 181 ASP A N 1
ATOM 1511 C CA . ASP A 1 181 ? -13.013 -6.036 -15.511 1.00 91.50 181 ASP A CA 1
ATOM 1512 C C . ASP A 1 181 ? -12.664 -6.407 -14.054 1.00 91.50 181 ASP A C 1
ATOM 1514 O O . ASP A 1 181 ? -13.333 -7.243 -13.447 1.00 91.50 181 ASP A O 1
ATOM 1518 N N . THR A 1 182 ? -11.674 -5.743 -13.448 1.00 90.25 182 THR A N 1
ATOM 1519 C CA . THR A 1 182 ? -11.396 -5.804 -12.002 1.00 90.25 182 THR A CA 1
ATOM 1520 C C . THR A 1 182 ? -11.814 -4.498 -11.325 1.00 90.25 182 THR A C 1
ATOM 1522 O O . THR A 1 182 ? -11.221 -3.433 -11.508 1.00 90.25 182 THR A O 1
ATOM 1525 N N . VAL A 1 183 ? -12.891 -4.585 -10.541 1.00 88.31 183 VAL A N 1
ATOM 1526 C CA . VAL A 1 183 ? -13.445 -3.446 -9.794 1.00 88.31 183 VAL A CA 1
ATOM 1527 C C . VAL A 1 183 ? -12.508 -3.024 -8.655 1.00 88.31 183 VAL A C 1
ATOM 1529 O O . VAL A 1 183 ? -12.370 -1.828 -8.410 1.00 88.31 183 VAL A O 1
ATOM 1532 N N . GLU A 1 184 ? -11.845 -3.981 -7.997 1.00 88.44 184 GLU A N 1
ATOM 1533 C CA . GLU A 1 184 ? -10.882 -3.722 -6.913 1.00 88.44 184 GLU A CA 1
ATOM 1534 C C . GLU A 1 184 ? -9.653 -2.964 -7.432 1.00 88.44 184 GLU A C 1
ATOM 1536 O O . GLU A 1 184 ? -9.291 -1.921 -6.879 1.00 88.44 184 GLU A O 1
ATOM 1541 N N . ASP A 1 185 ? -9.051 -3.421 -8.537 1.00 91.81 185 ASP A N 1
ATOM 1542 C CA . ASP A 1 185 ? -7.888 -2.741 -9.110 1.00 91.81 185 ASP A CA 1
ATOM 1543 C C . ASP A 1 185 ? -8.287 -1.350 -9.598 1.00 91.81 185 ASP A C 1
ATOM 1545 O O . ASP A 1 185 ? -7.552 -0.391 -9.376 1.00 91.81 185 ASP A O 1
ATOM 1549 N N . ARG A 1 186 ? -9.465 -1.200 -10.227 1.00 92.50 186 ARG A N 1
ATOM 1550 C CA . ARG A 1 186 ? -9.935 0.124 -10.656 1.00 92.50 186 ARG A CA 1
ATOM 1551 C C . ARG A 1 186 ? -10.123 1.064 -9.467 1.00 92.50 186 ARG A C 1
ATOM 1553 O O . ARG A 1 186 ? -9.742 2.226 -9.579 1.00 92.50 186 ARG A O 1
ATOM 1560 N N . GLY A 1 187 ? -10.665 0.575 -8.351 1.00 91.44 187 GLY A N 1
ATOM 1561 C CA . GLY A 1 187 ? -10.782 1.343 -7.109 1.00 91.44 187 GLY A CA 1
ATOM 1562 C C . GLY A 1 187 ? -9.420 1.762 -6.554 1.00 91.44 187 GLY A C 1
ATOM 1563 O O . GLY A 1 187 ? -9.221 2.930 -6.230 1.00 91.44 187 GLY A O 1
ATOM 1564 N N . THR A 1 188 ? -8.454 0.842 -6.534 1.00 92.94 188 THR A N 1
ATOM 1565 C CA . THR A 1 188 ? -7.075 1.125 -6.101 1.00 92.94 188 THR A CA 1
ATOM 1566 C C . THR A 1 188 ? -6.405 2.166 -7.002 1.00 92.94 188 THR A C 1
ATOM 1568 O O . THR A 1 188 ? -5.809 3.120 -6.504 1.00 92.94 188 THR A O 1
ATOM 1571 N N . ILE A 1 189 ? -6.531 2.032 -8.327 1.00 95.38 189 ILE A N 1
ATOM 1572 C CA . ILE A 1 189 ? -5.973 2.997 -9.280 1.00 95.38 189 ILE A CA 1
ATOM 1573 C C . ILE A 1 189 ? -6.646 4.362 -9.156 1.00 95.38 189 ILE A C 1
ATOM 1575 O O . ILE A 1 189 ? -5.945 5.367 -9.183 1.00 95.38 189 ILE A O 1
ATOM 1579 N N . GLN A 1 190 ? -7.969 4.421 -8.990 1.00 95.00 190 GLN A N 1
ATOM 1580 C CA . GLN A 1 190 ? -8.662 5.692 -8.777 1.00 95.00 190 GLN A CA 1
ATOM 1581 C C . GLN A 1 190 ? -8.169 6.384 -7.502 1.00 95.00 190 GLN A C 1
ATOM 1583 O O . GLN A 1 190 ? -7.846 7.564 -7.546 1.00 95.00 190 GLN A O 1
ATOM 1588 N N . TYR A 1 191 ? -8.017 5.647 -6.401 1.00 95.25 191 TYR A N 1
ATOM 1589 C CA . TYR A 1 191 ? -7.469 6.205 -5.166 1.00 95.25 191 TYR A CA 1
ATOM 1590 C C . TYR A 1 191 ? -6.050 6.770 -5.358 1.00 95.25 191 TYR A C 1
ATOM 1592 O O . TYR A 1 191 ? -5.748 7.878 -4.921 1.00 95.25 191 TYR A O 1
ATOM 1600 N N . LEU A 1 192 ? -5.183 6.050 -6.078 1.00 96.88 192 LEU A N 1
ATOM 1601 C CA . LEU A 1 192 ? -3.847 6.547 -6.419 1.00 96.88 192 LEU A CA 1
ATOM 1602 C C . LEU A 1 192 ? -3.890 7.775 -7.344 1.00 96.88 192 LEU A C 1
ATOM 1604 O O . LEU A 1 192 ? -3.053 8.663 -7.190 1.00 96.88 192 LEU A O 1
ATOM 1608 N N . GLN A 1 193 ? -4.851 7.852 -8.274 1.00 97.25 193 GLN A N 1
ATOM 1609 C CA . GLN A 1 193 ? -5.084 9.049 -9.092 1.00 97.25 193 GLN A CA 1
ATOM 1610 C C . GLN A 1 193 ? -5.474 10.250 -8.228 1.00 97.25 193 GLN A C 1
ATOM 1612 O O . GLN A 1 193 ? -4.971 11.347 -8.467 1.00 97.25 193 GLN A O 1
ATOM 1617 N N . ASP A 1 194 ? -6.324 10.048 -7.222 1.00 96.12 194 ASP A N 1
ATOM 1618 C CA . ASP A 1 194 ? -6.750 11.109 -6.308 1.00 96.12 194 ASP A CA 1
ATOM 1619 C C . ASP A 1 194 ? -5.548 11.621 -5.492 1.00 96.12 194 ASP A C 1
ATOM 1621 O O . ASP A 1 194 ? -5.284 12.823 -5.476 1.00 96.12 194 ASP A O 1
ATOM 1625 N N . CYS A 1 195 ? -4.725 10.724 -4.930 1.00 97.50 195 CYS A N 1
ATOM 1626 C CA . CYS A 1 195 ? -3.483 11.107 -4.243 1.00 97.50 195 CYS A CA 1
ATOM 1627 C C . CYS A 1 195 ? -2.488 11.836 -5.163 1.00 97.50 195 CYS A C 1
ATOM 1629 O O . CYS A 1 195 ? -1.872 12.819 -4.756 1.00 97.50 195 CYS A O 1
ATOM 1631 N N . ALA A 1 196 ? -2.312 11.375 -6.403 1.00 97.62 196 ALA A N 1
ATOM 1632 C CA . ALA A 1 196 ? -1.436 12.039 -7.366 1.00 97.62 196 ALA A CA 1
ATOM 1633 C C . ALA A 1 196 ? -1.980 13.420 -7.782 1.00 97.62 196 ALA A C 1
ATOM 1635 O O . ALA A 1 196 ? -1.205 14.357 -7.969 1.00 97.62 196 ALA A O 1
ATOM 1636 N N . THR A 1 197 ? -3.303 13.571 -7.872 1.00 97.31 197 THR A N 1
ATOM 1637 C CA . THR A 1 197 ? -3.958 14.853 -8.169 1.00 97.31 197 THR A CA 1
ATOM 1638 C C . THR A 1 197 ? -3.753 15.857 -7.035 1.00 97.31 197 THR A C 1
ATOM 1640 O O . THR A 1 197 ? -3.415 17.007 -7.306 1.00 97.31 197 THR A O 1
ATOM 1643 N N . GLU A 1 198 ? -3.875 15.425 -5.775 1.00 97.25 198 GLU A N 1
ATOM 1644 C CA . GLU A 1 198 ? -3.543 16.243 -4.593 1.00 97.25 198 GLU A CA 1
ATOM 1645 C C . GLU A 1 198 ? -2.048 16.609 -4.538 1.00 97.25 198 GLU A C 1
ATOM 1647 O O . GLU A 1 198 ? -1.677 17.678 -4.060 1.00 97.25 198 GLU A O 1
ATOM 1652 N N . ALA A 1 199 ? -1.178 15.770 -5.111 1.00 97.38 199 ALA A N 1
ATOM 1653 C CA . ALA A 1 199 ? 0.236 16.077 -5.343 1.00 97.38 199 ALA A CA 1
ATOM 1654 C C . ALA A 1 199 ? 0.484 16.976 -6.579 1.00 97.38 199 ALA A C 1
ATOM 1656 O O . ALA A 1 199 ? 1.633 17.156 -6.997 1.00 97.38 199 ALA A O 1
ATOM 1657 N N . GLU A 1 200 ? -0.573 17.534 -7.180 1.00 97.00 200 GLU A N 1
ATOM 1658 C CA . GLU A 1 200 ? -0.546 18.374 -8.383 1.00 97.00 200 GLU A CA 1
ATOM 1659 C C . GLU A 1 200 ? 0.155 17.695 -9.580 1.00 97.00 200 GLU A C 1
ATOM 1661 O O . GLU A 1 200 ? 0.941 18.312 -10.310 1.00 97.00 200 GLU A O 1
ATOM 1666 N N . ILE A 1 201 ? -0.091 16.398 -9.771 1.00 97.88 201 ILE A N 1
ATOM 1667 C CA . ILE A 1 201 ? 0.339 15.628 -10.943 1.00 97.88 201 ILE A CA 1
ATOM 1668 C C . ILE A 1 201 ? -0.880 15.425 -11.838 1.00 97.88 201 ILE A C 1
ATOM 1670 O O . ILE A 1 201 ? -1.908 14.920 -11.388 1.00 97.88 201 ILE A O 1
ATOM 1674 N N . ALA A 1 202 ? -0.776 15.788 -13.120 1.00 97.06 202 ALA A N 1
ATOM 1675 C CA . ALA A 1 202 ? -1.822 15.438 -14.073 1.00 97.06 202 ALA A CA 1
ATOM 1676 C C . ALA A 1 202 ? -1.850 13.914 -14.239 1.00 97.06 202 ALA A C 1
ATOM 1678 O O . ALA A 1 202 ? -0.800 13.291 -14.402 1.00 97.06 202 ALA A O 1
ATOM 1679 N N . THR A 1 203 ? -3.035 13.311 -14.206 1.00 97.25 203 THR A N 1
ATOM 1680 C CA . THR A 1 203 ? -3.180 11.863 -14.370 1.00 97.25 203 THR A CA 1
ATOM 1681 C C . THR A 1 203 ? -4.086 11.527 -15.536 1.00 97.25 203 THR A C 1
ATOM 1683 O O . THR A 1 203 ? -5.033 12.253 -15.826 1.00 97.25 203 THR A O 1
ATOM 1686 N N . GLU A 1 204 ? -3.799 10.402 -16.177 1.00 96.50 204 GLU A N 1
ATOM 1687 C CA . GLU A 1 204 ? -4.666 9.788 -17.177 1.00 96.50 204 GLU A CA 1
ATOM 1688 C C . GLU A 1 204 ? -4.859 8.316 -16.828 1.00 96.50 204 GLU A C 1
ATOM 1690 O O . GLU A 1 204 ? -3.965 7.664 -16.280 1.00 96.50 204 GLU A O 1
ATOM 1695 N N . PHE A 1 205 ? -6.041 7.790 -17.135 1.00 96.75 205 PHE A N 1
ATOM 1696 C CA . PHE A 1 205 ? -6.357 6.383 -16.919 1.00 96.75 205 PHE A CA 1
ATOM 1697 C C . PHE A 1 205 ? -6.593 5.668 -18.243 1.00 96.75 205 PHE A C 1
ATOM 1699 O O . PHE A 1 205 ? -7.329 6.148 -19.104 1.00 96.75 205 PHE A O 1
ATOM 1706 N N . LEU A 1 206 ? -6.040 4.465 -18.348 1.00 96.94 206 LEU A N 1
ATOM 1707 C CA . LEU A 1 206 ? -6.335 3.508 -19.405 1.00 96.94 206 LEU A CA 1
ATOM 1708 C C . LEU A 1 20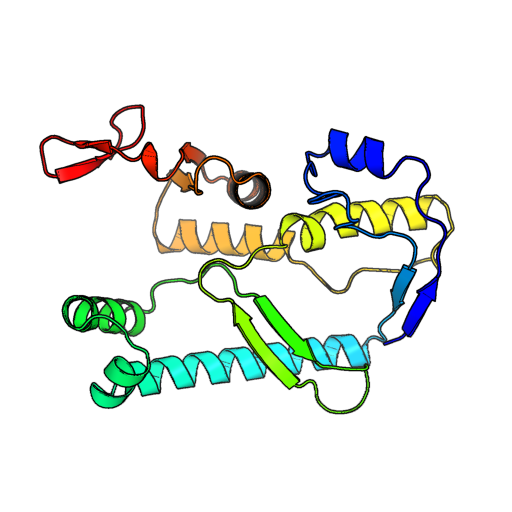6 ? -6.192 2.082 -18.874 1.00 96.94 206 LEU A C 1
ATOM 1710 O O . LEU A 1 206 ? -5.459 1.843 -17.916 1.00 96.94 206 LEU A O 1
ATOM 1714 N N . TYR A 1 207 ? -6.887 1.126 -19.486 1.00 97.25 207 TYR A N 1
ATOM 1715 C CA . TYR A 1 207 ? -6.663 -0.281 -19.167 1.00 97.25 207 TYR A CA 1
ATOM 1716 C C . TYR A 1 207 ? -5.383 -0.790 -19.839 1.00 97.25 207 TYR A C 1
ATOM 1718 O O . TYR A 1 207 ? -4.966 -0.277 -20.877 1.00 97.25 207 TYR A O 1
ATOM 1726 N N . ILE A 1 208 ? -4.779 -1.845 -19.282 1.00 95.38 208 ILE A N 1
ATOM 1727 C CA . ILE A 1 208 ? -3.546 -2.438 -19.835 1.00 95.38 208 ILE A CA 1
ATOM 1728 C C . ILE A 1 208 ? -3.718 -2.831 -21.311 1.00 95.38 208 ILE A C 1
ATOM 1730 O O . ILE A 1 208 ? -2.790 -2.688 -22.103 1.00 95.38 208 ILE A O 1
ATOM 1734 N N . ASP A 1 209 ? -4.893 -3.335 -21.684 1.00 95.44 209 ASP A N 1
ATOM 1735 C CA . ASP A 1 209 ? -5.217 -3.765 -23.046 1.00 95.44 209 ASP A CA 1
ATOM 1736 C C . ASP A 1 209 ? -5.583 -2.609 -23.996 1.00 95.44 209 ASP A C 1
ATOM 1738 O O . ASP A 1 209 ? -5.703 -2.844 -25.197 1.00 95.44 209 ASP A O 1
ATOM 1742 N N . ASP A 1 210 ? -5.700 -1.377 -23.486 1.00 96.56 210 ASP A N 1
ATOM 1743 C CA . ASP A 1 210 ? -5.848 -0.151 -24.283 1.00 96.56 210 ASP A CA 1
ATOM 1744 C C . ASP A 1 210 ? -4.497 0.493 -24.645 1.00 96.56 210 ASP A C 1
ATOM 1746 O O . ASP A 1 210 ? -4.460 1.391 -25.486 1.00 96.56 210 ASP A O 1
ATOM 1750 N N . ILE A 1 211 ? -3.383 0.051 -24.041 1.00 96.50 211 ILE A N 1
ATOM 1751 C CA . ILE A 1 211 ? -2.049 0.584 -24.347 1.00 96.50 211 ILE A CA 1
ATOM 1752 C C . ILE A 1 211 ? -1.693 0.254 -25.803 1.00 96.50 211 ILE A C 1
ATOM 1754 O O . ILE A 1 211 ? -1.535 -0.909 -26.189 1.00 96.50 211 ILE A O 1
ATOM 1758 N N . GLY A 1 212 ? -1.553 1.302 -26.612 1.00 96.00 212 GLY A N 1
ATOM 1759 C CA . GLY A 1 212 ? -1.260 1.216 -28.034 1.00 96.00 212 GLY A CA 1
ATOM 1760 C C . GLY A 1 212 ? 0.224 1.029 -28.341 1.00 96.00 212 GLY A C 1
ATOM 1761 O O . GLY A 1 212 ? 1.096 1.129 -27.476 1.00 96.00 212 GLY A O 1
ATOM 1762 N N . LEU A 1 213 ? 0.513 0.768 -29.618 1.00 95.81 213 LEU A N 1
ATOM 1763 C CA . LEU A 1 213 ? 1.868 0.742 -30.161 1.00 95.81 213 LEU A CA 1
ATOM 1764 C C . LEU A 1 213 ? 1.948 1.710 -31.343 1.00 95.81 213 LEU A C 1
ATOM 1766 O O . LEU A 1 213 ? 1.417 1.434 -32.420 1.00 95.81 213 LEU A O 1
ATOM 1770 N N . GLY A 1 214 ? 2.635 2.832 -31.146 1.00 92.25 214 GLY A N 1
ATOM 1771 C CA . GLY A 1 214 ? 2.873 3.827 -32.182 1.00 92.25 214 GLY A CA 1
ATOM 1772 C C . GLY A 1 214 ? 3.792 3.314 -33.297 1.00 92.25 214 GLY A C 1
ATOM 1773 O O . GLY A 1 214 ? 4.496 2.311 -33.158 1.00 92.25 214 GLY A O 1
ATOM 1774 N N . GLU A 1 215 ? 3.861 4.053 -34.408 1.00 90.19 215 GLU A N 1
ATOM 1775 C CA . GLU A 1 215 ? 4.573 3.645 -35.638 1.00 90.19 215 GLU A CA 1
ATOM 1776 C C . GLU A 1 215 ? 6.069 3.331 -35.442 1.00 90.19 215 GLU A C 1
ATOM 1778 O O . GLU A 1 215 ? 6.678 2.618 -36.241 1.00 90.19 215 GLU A O 1
ATOM 1783 N N . LYS A 1 216 ? 6.678 3.866 -34.378 1.00 92.12 216 LYS A N 1
ATOM 1784 C CA . LYS A 1 216 ? 8.095 3.674 -34.031 1.00 92.12 216 LYS A CA 1
ATOM 1785 C C . LYS A 1 216 ? 8.324 2.621 -32.941 1.00 92.12 216 LYS A C 1
ATOM 1787 O O . LYS A 1 216 ? 9.446 2.500 -32.456 1.00 92.12 216 LYS A O 1
ATOM 1792 N N . GLY A 1 217 ? 7.289 1.878 -32.548 1.00 92.31 217 GLY A N 1
ATOM 1793 C CA . GLY A 1 217 ? 7.351 0.896 -31.462 1.00 92.31 217 GLY A CA 1
ATOM 1794 C C . GLY A 1 217 ? 7.316 1.512 -30.059 1.00 92.31 217 GLY A C 1
ATOM 1795 O O . GLY A 1 217 ? 7.764 0.880 -29.108 1.00 92.31 217 GLY A O 1
ATOM 1796 N N . GLN A 1 218 ? 6.836 2.751 -29.942 1.00 94.75 218 GLN A N 1
ATOM 1797 C CA . GLN A 1 218 ? 6.601 3.438 -28.670 1.00 94.75 218 GLN A CA 1
ATOM 1798 C C . GLN A 1 218 ? 5.227 3.038 -28.130 1.00 94.75 218 GLN A C 1
ATOM 1800 O O . GLN A 1 218 ? 4.311 2.850 -28.928 1.00 94.75 218 GLN A O 1
ATOM 1805 N N . PHE A 1 219 ? 5.076 2.913 -26.813 1.00 95.88 219 PHE A N 1
ATOM 1806 C CA . PHE A 1 219 ? 3.746 2.760 -26.226 1.00 95.88 219 PHE A CA 1
ATOM 1807 C C . PHE A 1 219 ? 2.983 4.078 -26.324 1.00 95.88 219 PHE A C 1
ATOM 1809 O O . PHE A 1 219 ? 3.601 5.136 -26.218 1.00 95.88 219 PHE A O 1
ATOM 1816 N N . THR A 1 220 ? 1.676 4.000 -26.562 1.00 95.94 220 THR A N 1
ATOM 1817 C CA . THR A 1 220 ? 0.804 5.175 -26.645 1.00 95.94 220 THR A CA 1
ATOM 1818 C C . THR A 1 220 ? -0.453 5.009 -25.807 1.00 95.94 220 THR A C 1
ATOM 1820 O O . THR A 1 220 ? -0.909 3.886 -25.580 1.00 95.94 220 THR A O 1
ATOM 1823 N N . ASP A 1 221 ? -1.038 6.124 -25.381 1.00 94.69 221 ASP A N 1
ATOM 1824 C CA . ASP A 1 221 ? -2.404 6.147 -24.857 1.00 94.69 221 ASP A CA 1
ATOM 1825 C C . ASP A 1 221 ? -3.462 6.197 -25.979 1.00 94.69 221 ASP A C 1
ATOM 1827 O O . ASP A 1 221 ? -3.155 6.088 -27.171 1.00 94.69 221 ASP A O 1
ATOM 1831 N N . LEU A 1 222 ? -4.733 6.355 -25.593 1.00 93.19 222 LEU A N 1
ATOM 1832 C CA . LEU A 1 222 ? -5.876 6.426 -26.511 1.00 93.19 222 LEU A CA 1
ATOM 1833 C C . LEU A 1 222 ? -5.909 7.710 -27.361 1.00 93.19 222 LEU A C 1
ATOM 1835 O O . LEU A 1 222 ? -6.725 7.812 -28.279 1.00 93.19 222 LEU A O 1
ATOM 1839 N N . GLN A 1 223 ? -5.063 8.696 -27.056 1.00 92.56 223 GLN A N 1
ATOM 1840 C CA . GLN A 1 223 ? -4.910 9.951 -27.791 1.00 92.56 223 GLN A CA 1
ATOM 1841 C C . GLN A 1 223 ? -3.594 9.993 -28.586 1.00 92.56 223 GLN A C 1
ATOM 1843 O O . GLN A 1 223 ? -3.199 11.066 -29.048 1.00 92.56 223 GLN A O 1
ATOM 1848 N N . ASP A 1 224 ? -2.937 8.842 -28.762 1.00 89.75 224 ASP A N 1
ATOM 1849 C CA . ASP A 1 224 ? -1.640 8.689 -29.425 1.00 89.75 224 ASP A CA 1
ATOM 1850 C C . ASP A 1 224 ? -0.500 9.493 -28.757 1.00 89.75 224 ASP A C 1
ATOM 1852 O O . ASP A 1 224 ? 0.503 9.816 -29.405 1.00 89.75 224 ASP A O 1
ATOM 1856 N N . GLN A 1 225 ? -0.622 9.826 -27.463 1.00 87.44 225 GLN A N 1
ATOM 1857 C CA . GLN A 1 225 ? 0.478 10.427 -26.701 1.00 87.44 225 GLN A CA 1
ATOM 1858 C C . GLN A 1 225 ? 1.481 9.347 -26.288 1.00 87.44 225 GLN A C 1
ATOM 1860 O O . GLN A 1 225 ? 1.083 8.240 -25.930 1.00 87.44 225 GLN A O 1
ATOM 1865 N N . VAL A 1 226 ? 2.775 9.681 -26.359 1.00 83.44 226 VAL A N 1
ATOM 1866 C CA . VAL A 1 226 ? 3.927 8.814 -26.034 1.00 83.44 226 VAL A CA 1
ATOM 1867 C C . VAL A 1 226 ? 4.554 9.233 -24.716 1.00 83.44 226 VAL A C 1
ATOM 1869 O O . VAL A 1 226 ? 4.767 10.459 -24.562 1.00 83.44 226 VAL A O 1
#

Radius of gyration: 20.57 Å; chains: 1; bounding box: 51×39×59 Å

Foldseek 3Di:
DDKDFFDDDPCLVVVCVVVLVPVCDDPNHGPDDDRIDDDADPVLLVQCVVQVVVVVVVVLVVLVVQLVDPVSCVVVVPDPVCSVVSNVCSVVVPDFQDKDWDWDDPSDDHIDTPDIGRPDDFDLCVQAPSVVVSVVVCVVVVVDDPPDDDSDPSLVSNLVSLLVCCVVVVAQEAEFEEAPPDSRSVSRSVSSCVSNVSNVHHYDYDYPVQFDQDPVRDTAHPVRHD

Secondary structure (DSSP, 8-state):
-EEEE-PPPTTHHHHHHHTT-TTSEETTEESS--SEEEE--HHHHHHHHHHHHHHHHHHHHHHHHHHT-HHHHHHTT--GGGHHHHHHHHHTT------EEEEE--SSS--EEEEEE-SS---HHIIIIIHHHHHHHHHHTT-S-TT---S--HHHHHHHHHHHHHHHH--SEEEEEE-TT-HHHHHHHHHHHHHHHHTT-EEEEEEGGG-EE-TTS-EE-TT---

Sequence (226 aa):
MERVSITERPDWREKAHEYGFNFHTMYGEPYWCEDAYYKLTLAQVEKLEEVTAELHQMCLKVVEKVIASDELMTKFRIPKHTWSFVRQSWLTHQPSLYSRLDLAWDGTGEPKLLENNADTPTSLYEAAFFQWIWLEDQLNAGNLPEGSDQFNSLQEKLIDRFVELREQYGFQLLHLTCCRDTVEDRGTIQYLQDCATEAEIATEFLYIDDIGLGEKGQFTDLQDQV

Organism: Escherichia coli (NCBI:txid562)